Protein AF-A0A2G9P6N8-F1 (afdb_monomer)

Sequence (183 aa):
MEHILDKLVFKANELHETITSNEWKSYTRKSFVHALNNTITRLEDLLEIIEELNKRIEREPSVDSPDLSPLITSYNKTLIALRRNIVLEEAKKEMPFDLKEKTEVPELYAFMGQKIMSLLLKTRFAVERVHLHSIKERITPEQEKATAKNIFSLLQAKEKELEELREKYEKLRQKNLSANLGE

Radius of gyration: 20.84 Å; Cα contacts (8 Å, |Δi|>4): 88; chains: 1; bounding box: 58×29×58 Å

pLDDT: mean 82.1, std 13.56, range [40.91, 96.69]

Mean predicted aligned error: 12.08 Å

Secondary structure (DSSP, 8-state):
-HHHHHHHHHHHHHHHHHHHHS-GGG--HHHHHHHHHHHHHHHHHHHHHHHHHHHHHHHS--TTPPP-HHHHHHHHHHHHHHHHHHHHHHHS----HHHHTTT--HHHHHHHHHHHHHHHHHHHHHHHHHHHHHHHHH--GGG--HHHHHHHHHHHHHHHHHHHHHHHHHHHHHHHHHHTT--

Structure (mmCIF, N/CA/C/O backbone):
data_AF-A0A2G9P6N8-F1
#
_entry.id   AF-A0A2G9P6N8-F1
#
loop_
_atom_site.group_PDB
_atom_site.id
_atom_site.type_symbol
_atom_site.label_atom_id
_atom_site.label_alt_id
_atom_site.label_comp_id
_atom_site.label_asym_id
_atom_site.label_entity_id
_atom_site.label_seq_id
_atom_site.pdbx_PDB_ins_code
_atom_site.Cartn_x
_atom_site.Cartn_y
_atom_site.Cartn_z
_atom_site.occupancy
_atom_site.B_iso_or_equiv
_atom_site.auth_seq_id
_atom_site.auth_comp_id
_atom_site.auth_asym_id
_atom_site.auth_atom_id
_atom_site.pdbx_PDB_model_num
ATOM 1 N N . MET A 1 1 ? -16.104 10.115 9.880 1.00 78.06 1 MET A N 1
ATOM 2 C CA . MET A 1 1 ? -14.976 9.160 9.916 1.00 78.06 1 MET A CA 1
ATOM 3 C C . MET A 1 1 ? -15.252 7.980 8.987 1.00 78.06 1 MET A C 1
ATOM 5 O O . MET A 1 1 ? -14.468 7.755 8.082 1.00 78.06 1 MET A O 1
ATOM 9 N N . GLU A 1 2 ? -16.414 7.339 9.121 1.00 81.00 2 GLU A N 1
ATOM 10 C CA . GLU A 1 2 ? -16.897 6.206 8.301 1.00 81.00 2 GLU A CA 1
ATOM 11 C C . GLU A 1 2 ? -16.738 6.403 6.779 1.00 81.00 2 GLU A C 1
ATOM 13 O O . GLU A 1 2 ? -15.991 5.668 6.151 1.00 81.00 2 GLU A O 1
ATOM 18 N N . HIS A 1 3 ? -17.253 7.503 6.214 1.00 85.19 3 HIS A N 1
ATOM 19 C CA . HIS A 1 3 ? -17.092 7.819 4.782 1.00 85.19 3 HIS A CA 1
ATOM 20 C C . HIS A 1 3 ? -15.623 7.883 4.295 1.00 85.19 3 HIS A C 1
ATOM 22 O O . HIS A 1 3 ? -15.335 7.604 3.133 1.00 85.19 3 HIS A O 1
ATOM 28 N N . ILE A 1 4 ? -14.671 8.276 5.152 1.00 88.50 4 ILE A N 1
ATOM 29 C CA . ILE A 1 4 ? -13.241 8.301 4.784 1.00 88.50 4 ILE A CA 1
ATOM 30 C C . ILE A 1 4 ? -12.666 6.893 4.770 1.00 88.50 4 ILE A C 1
ATOM 32 O O . ILE A 1 4 ? -11.900 6.570 3.866 1.00 88.50 4 ILE A O 1
ATOM 36 N N . LEU A 1 5 ? -13.046 6.068 5.747 1.00 88.25 5 LEU A N 1
ATOM 37 C CA . LEU A 1 5 ? -12.635 4.669 5.809 1.00 88.25 5 LEU A CA 1
ATOM 38 C C . LEU A 1 5 ? -13.149 3.918 4.580 1.00 88.25 5 LEU A C 1
ATOM 40 O O . LEU A 1 5 ? -12.354 3.276 3.903 1.00 88.25 5 LEU A O 1
ATOM 44 N N . ASP A 1 6 ? -14.420 4.097 4.219 1.00 89.69 6 ASP A N 1
ATOM 45 C CA . ASP A 1 6 ? -15.013 3.467 3.034 1.00 89.69 6 ASP A CA 1
ATOM 46 C C . ASP A 1 6 ? -14.290 3.884 1.751 1.00 89.69 6 ASP A C 1
ATOM 48 O O . ASP A 1 6 ? -13.910 3.041 0.935 1.00 89.69 6 ASP A O 1
ATOM 52 N N . LYS A 1 7 ? -14.018 5.187 1.594 1.00 92.12 7 LYS A N 1
ATOM 53 C CA . LYS A 1 7 ? -13.254 5.716 0.456 1.00 92.12 7 LYS A CA 1
ATOM 54 C C . LYS A 1 7 ? -11.839 5.132 0.401 1.00 92.12 7 LYS A C 1
ATOM 56 O O . LYS A 1 7 ? -11.353 4.807 -0.684 1.00 92.12 7 LYS A O 1
ATOM 61 N N . LEU A 1 8 ? -11.176 5.011 1.553 1.00 92.25 8 LEU A N 1
ATOM 62 C CA . LEU A 1 8 ? -9.822 4.474 1.663 1.00 92.25 8 LEU A CA 1
ATOM 63 C C . LEU A 1 8 ? -9.785 2.982 1.306 1.00 92.25 8 LEU A C 1
ATOM 65 O O . LEU A 1 8 ? -8.934 2.566 0.523 1.00 92.25 8 LEU A O 1
ATOM 69 N N . VAL A 1 9 ? -10.734 2.194 1.819 1.00 92.12 9 VAL A N 1
ATOM 70 C CA . VAL A 1 9 ? -10.880 0.765 1.500 1.00 92.12 9 VAL A CA 1
ATOM 71 C C . VAL A 1 9 ? -11.176 0.576 0.022 1.00 92.12 9 VAL A C 1
ATOM 73 O O . VAL A 1 9 ? -10.510 -0.229 -0.625 1.00 92.12 9 VAL A O 1
ATOM 76 N N . PHE A 1 10 ? -12.120 1.338 -0.528 1.00 92.88 10 PHE A N 1
ATOM 77 C CA . PHE A 1 10 ? -12.483 1.263 -1.938 1.00 92.88 10 PHE A CA 1
ATOM 78 C C . PHE A 1 10 ? -11.266 1.499 -2.843 1.00 92.88 10 PHE A C 1
ATOM 80 O O . PHE A 1 10 ? -10.898 0.616 -3.617 1.00 92.88 10 PHE A O 1
ATOM 87 N N . LYS A 1 11 ? -10.560 2.627 -2.673 1.00 93.25 11 LYS A N 1
ATOM 88 C CA . LYS A 1 11 ? -9.363 2.940 -3.474 1.00 93.25 11 LYS A CA 1
ATOM 89 C C . LYS A 1 11 ? -8.229 1.931 -3.263 1.00 93.25 11 LYS A C 1
ATOM 91 O O . LYS A 1 11 ? -7.518 1.596 -4.212 1.00 93.25 11 LYS A O 1
ATOM 96 N N . ALA A 1 12 ? -8.041 1.434 -2.038 1.00 92.44 12 ALA A N 1
ATOM 97 C CA . ALA A 1 12 ? -7.026 0.420 -1.757 1.00 92.44 12 ALA A CA 1
ATOM 98 C C . ALA A 1 12 ? -7.349 -0.909 -2.459 1.00 92.44 12 ALA A C 1
ATOM 100 O O . ALA A 1 12 ? -6.437 -1.575 -2.950 1.00 92.44 12 ALA A O 1
ATOM 101 N N . ASN A 1 13 ? -8.631 -1.275 -2.546 1.00 92.38 13 ASN A N 1
ATOM 102 C CA . ASN A 1 13 ? -9.098 -2.475 -3.235 1.00 92.38 13 ASN A CA 1
ATOM 103 C C . ASN A 1 13 ? -8.955 -2.349 -4.752 1.00 92.38 13 ASN A C 1
ATOM 105 O O . ASN A 1 13 ? -8.391 -3.248 -5.368 1.00 92.38 13 ASN A O 1
ATOM 109 N N . GLU A 1 14 ? -9.354 -1.218 -5.338 1.00 94.06 14 GLU A N 1
ATOM 110 C CA . GLU A 1 14 ? -9.159 -0.957 -6.771 1.00 94.06 14 GLU A CA 1
ATOM 111 C C . GLU A 1 14 ? -7.681 -1.049 -7.166 1.00 94.06 14 GLU A C 1
ATOM 113 O O . GLU A 1 14 ? -7.320 -1.639 -8.192 1.00 94.06 14 GLU A O 1
ATOM 118 N N . LEU A 1 15 ? -6.795 -0.471 -6.346 1.00 93.25 15 LEU A N 1
ATOM 119 C CA . LEU A 1 15 ? -5.365 -0.571 -6.589 1.00 93.25 15 LEU A CA 1
ATOM 120 C C . LEU A 1 15 ? -4.884 -2.016 -6.422 1.00 93.25 15 LEU A C 1
ATOM 122 O O . LEU A 1 15 ? -4.183 -2.508 -7.296 1.00 93.25 15 LEU A O 1
ATOM 126 N N . HIS A 1 16 ? -5.294 -2.724 -5.370 1.00 92.38 16 HIS A N 1
ATOM 127 C CA . HIS A 1 16 ? -4.942 -4.131 -5.164 1.00 92.38 16 HIS A CA 1
ATOM 128 C C . HIS A 1 16 ? -5.343 -5.014 -6.357 1.00 92.38 16 HIS A C 1
ATOM 130 O O . HIS A 1 16 ? -4.530 -5.800 -6.845 1.00 92.38 16 HIS A O 1
ATOM 136 N N . GLU A 1 17 ? -6.567 -4.878 -6.866 1.00 90.75 17 GLU A N 1
ATOM 137 C CA . GLU A 1 17 ? -7.045 -5.595 -8.057 1.00 90.75 17 GLU A CA 1
ATOM 138 C C . GLU A 1 17 ? -6.209 -5.254 -9.292 1.00 90.75 17 GLU A C 1
ATOM 140 O O . GLU A 1 17 ? -5.800 -6.138 -10.043 1.00 90.75 17 GLU A O 1
ATOM 145 N N . THR A 1 18 ? -5.857 -3.979 -9.463 1.00 90.19 18 THR A N 1
ATOM 146 C CA . THR A 1 18 ? -4.985 -3.541 -10.560 1.00 90.19 18 THR A CA 1
ATOM 147 C C . THR A 1 18 ? -3.584 -4.151 -10.441 1.00 90.19 18 THR A C 1
ATOM 149 O O . THR A 1 18 ? -3.005 -4.568 -11.436 1.00 90.19 18 THR A O 1
ATOM 152 N N . ILE A 1 19 ? -3.004 -4.233 -9.242 1.00 88.62 19 ILE A N 1
ATOM 153 C CA . ILE A 1 19 ? -1.667 -4.816 -9.065 1.00 88.62 19 ILE A CA 1
ATOM 154 C C . ILE A 1 19 ? -1.690 -6.330 -9.287 1.00 88.62 19 ILE A C 1
ATOM 156 O O . ILE A 1 19 ? -0.785 -6.852 -9.929 1.00 88.62 19 ILE A O 1
ATOM 160 N N . THR A 1 20 ? -2.715 -7.019 -8.782 1.00 87.50 20 THR A N 1
ATOM 161 C CA . THR A 1 20 ? -2.835 -8.487 -8.847 1.00 87.50 20 THR A CA 1
ATOM 162 C C . THR A 1 20 ? -3.219 -9.016 -10.223 1.00 87.50 20 THR A C 1
ATOM 164 O O . THR A 1 20 ? -2.752 -10.084 -10.602 1.00 87.50 20 THR A O 1
ATOM 167 N N . SER A 1 21 ? -4.035 -8.278 -10.978 1.00 85.50 21 SER A N 1
ATOM 168 C CA . SER A 1 21 ? -4.401 -8.635 -12.358 1.00 85.50 21 SER A CA 1
ATOM 169 C C . SER A 1 21 ? -3.239 -8.504 -13.343 1.00 85.50 21 SER A C 1
ATOM 171 O O . SER A 1 21 ? -3.269 -9.098 -14.418 1.00 85.50 21 SER A O 1
ATOM 173 N N . ASN A 1 22 ? -2.206 -7.749 -12.977 1.00 83.44 22 ASN A N 1
ATOM 174 C CA . ASN A 1 22 ? -1.053 -7.511 -13.822 1.00 83.44 22 ASN A CA 1
ATOM 175 C C . ASN A 1 22 ? 0.093 -8.474 -13.494 1.00 83.44 22 ASN A C 1
ATOM 177 O O . ASN A 1 22 ? 0.540 -8.578 -12.353 1.00 83.44 22 ASN A O 1
ATOM 181 N N . GLU A 1 23 ? 0.657 -9.122 -14.512 1.00 83.69 23 GLU A N 1
ATOM 182 C CA . GLU A 1 23 ? 1.910 -9.861 -14.361 1.00 83.69 23 GLU A CA 1
ATOM 183 C C . GLU A 1 23 ? 3.108 -8.917 -14.499 1.00 83.69 23 GLU A C 1
ATOM 185 O O . GLU A 1 23 ? 3.688 -8.762 -15.570 1.00 83.69 23 GLU A O 1
ATOM 190 N N . TRP A 1 24 ? 3.513 -8.296 -13.391 1.00 84.94 24 TRP A N 1
ATOM 191 C CA . TRP A 1 24 ? 4.602 -7.307 -13.367 1.00 84.94 24 TRP A CA 1
ATOM 192 C C . TRP A 1 24 ? 5.931 -7.823 -13.938 1.00 84.94 24 TRP A C 1
ATOM 194 O O . TRP A 1 24 ? 6.686 -7.061 -14.536 1.00 84.94 24 TRP A O 1
ATOM 204 N N . LYS A 1 25 ? 6.199 -9.125 -13.785 1.00 83.75 25 LYS A N 1
ATOM 205 C CA . LYS A 1 25 ? 7.372 -9.814 -14.350 1.00 83.75 25 LYS A CA 1
ATOM 206 C C . LYS A 1 25 ? 7.406 -9.789 -15.886 1.00 83.75 25 LYS A C 1
ATOM 208 O O . LYS A 1 25 ? 8.477 -9.890 -16.465 1.00 83.75 25 LYS A O 1
ATOM 213 N N . SER A 1 26 ? 6.241 -9.676 -16.520 1.00 84.88 26 SER A N 1
ATOM 214 C CA . SER A 1 26 ? 6.047 -9.780 -17.970 1.00 84.88 26 SER A CA 1
ATOM 215 C C . SER A 1 26 ? 6.049 -8.400 -18.640 1.00 84.88 26 SER A C 1
ATOM 217 O O . SER A 1 26 ? 5.790 -8.279 -19.836 1.00 84.88 26 SER A O 1
ATOM 219 N N . TYR A 1 27 ? 6.300 -7.335 -17.874 1.00 84.94 27 TYR A N 1
ATOM 220 C CA . TYR A 1 27 ? 6.349 -5.987 -18.407 1.00 84.94 27 TYR A CA 1
ATOM 221 C C . TYR A 1 27 ? 7.651 -5.702 -19.141 1.00 84.94 27 TYR A C 1
ATOM 223 O O . TYR A 1 27 ? 8.741 -5.827 -18.590 1.00 84.94 27 TYR A O 1
ATOM 231 N N . THR A 1 28 ? 7.503 -5.132 -20.335 1.00 84.81 28 THR A N 1
ATOM 232 C CA . THR A 1 28 ? 8.574 -4.352 -20.952 1.00 84.81 28 THR A CA 1
ATOM 233 C C . THR A 1 28 ? 8.919 -3.155 -20.068 1.00 84.81 28 THR A C 1
ATOM 235 O O . THR A 1 28 ? 8.069 -2.625 -19.345 1.00 84.81 28 THR A O 1
ATOM 238 N N . ARG A 1 29 ? 10.135 -2.629 -20.196 1.00 83.31 29 ARG A N 1
ATOM 239 C CA . ARG A 1 29 ? 10.554 -1.414 -19.477 1.00 83.31 29 ARG A CA 1
ATOM 240 C C . ARG A 1 29 ? 9.568 -0.242 -19.623 1.00 83.31 29 ARG A C 1
ATOM 242 O O . ARG A 1 29 ? 9.245 0.414 -18.636 1.00 83.31 29 ARG A O 1
ATOM 249 N N . LYS A 1 30 ? 9.070 0.029 -20.837 1.00 85.38 30 LYS A N 1
ATOM 250 C CA . LYS A 1 30 ? 8.136 1.147 -21.090 1.00 85.38 30 LYS A CA 1
ATOM 251 C C . LYS A 1 30 ? 6.791 0.923 -20.396 1.00 85.38 30 LYS A C 1
ATOM 253 O O . LYS A 1 30 ? 6.287 1.835 -19.743 1.00 85.38 30 LYS A O 1
ATOM 258 N N . SER A 1 31 ? 6.239 -0.289 -20.489 1.00 87.12 31 SER A N 1
ATOM 259 C CA . SER A 1 31 ? 4.992 -0.635 -19.793 1.00 87.12 31 SER A CA 1
ATOM 260 C C . SER A 1 31 ? 5.163 -0.622 -18.277 1.00 87.12 31 SER A C 1
ATOM 262 O O . SER A 1 31 ? 4.275 -0.144 -17.578 1.00 87.12 31 SER A O 1
ATOM 264 N N . PHE A 1 32 ? 6.317 -1.064 -17.771 1.00 88.69 32 PHE A N 1
ATOM 265 C CA . PHE A 1 32 ? 6.637 -1.022 -16.350 1.00 88.69 32 PHE A CA 1
ATOM 266 C C . PHE A 1 32 ? 6.686 0.416 -15.824 1.00 88.69 32 PHE A C 1
ATOM 268 O O . PHE A 1 32 ? 6.011 0.724 -14.848 1.00 88.69 32 PHE A O 1
ATOM 275 N N . VAL A 1 33 ? 7.420 1.316 -16.489 1.00 89.69 33 VAL A N 1
ATOM 276 C CA . VAL A 1 33 ? 7.501 2.733 -16.091 1.00 89.69 33 VAL A CA 1
ATOM 277 C C . VAL A 1 33 ? 6.121 3.393 -16.115 1.00 89.69 33 VAL A C 1
ATOM 279 O O . VAL A 1 33 ? 5.765 4.110 -15.180 1.00 89.69 33 VAL A O 1
ATOM 282 N N . HIS A 1 34 ? 5.311 3.126 -17.142 1.00 91.44 34 HIS A N 1
ATOM 283 C CA . HIS A 1 34 ? 3.949 3.653 -17.218 1.00 91.44 34 HIS A CA 1
ATOM 284 C C . HIS A 1 34 ? 3.057 3.122 -16.081 1.00 91.44 34 HIS A C 1
ATOM 286 O O . HIS A 1 34 ? 2.423 3.905 -15.372 1.00 91.44 34 HIS A O 1
ATOM 292 N N . ALA A 1 35 ? 3.052 1.805 -15.856 1.00 91.12 35 ALA A N 1
ATOM 293 C CA . ALA A 1 35 ? 2.287 1.177 -14.780 1.00 91.12 35 ALA A CA 1
ATOM 294 C C . ALA A 1 35 ? 2.732 1.669 -13.394 1.00 91.12 35 ALA A C 1
ATOM 296 O O . ALA A 1 35 ? 1.895 1.918 -12.521 1.00 91.12 35 ALA A O 1
ATOM 297 N N . LEU A 1 36 ? 4.040 1.852 -13.193 1.00 92.38 36 LEU A N 1
ATOM 298 C CA . LEU A 1 36 ? 4.605 2.322 -11.936 1.00 92.38 36 LEU A CA 1
ATOM 299 C C . LEU A 1 36 ? 4.258 3.792 -11.672 1.00 92.38 36 LEU A C 1
ATOM 301 O O . LEU A 1 36 ? 3.886 4.112 -10.547 1.00 92.38 36 LEU A O 1
ATOM 305 N N . ASN A 1 37 ? 4.287 4.660 -12.689 1.00 93.50 37 ASN A N 1
ATOM 306 C CA . ASN A 1 37 ? 3.819 6.047 -12.573 1.00 93.50 37 ASN A CA 1
ATOM 307 C C . ASN A 1 37 ? 2.343 6.114 -12.157 1.00 93.50 37 ASN A C 1
ATOM 309 O O . ASN A 1 37 ? 2.015 6.762 -11.165 1.00 93.50 37 ASN A O 1
ATOM 313 N N . ASN A 1 38 ? 1.466 5.373 -12.842 1.00 94.12 38 ASN A N 1
ATOM 314 C CA . ASN A 1 38 ? 0.039 5.321 -12.497 1.00 94.12 38 ASN A CA 1
ATOM 315 C C . ASN A 1 38 ? -0.182 4.798 -11.067 1.00 94.12 38 ASN A C 1
ATOM 317 O O . ASN A 1 38 ? -1.045 5.281 -10.333 1.00 94.12 38 ASN A O 1
ATOM 321 N N . THR A 1 39 ? 0.617 3.810 -10.658 1.00 94.38 39 THR A N 1
ATOM 322 C CA . THR A 1 39 ? 0.570 3.249 -9.304 1.00 94.38 39 THR A CA 1
ATOM 323 C C . THR A 1 39 ? 1.021 4.259 -8.253 1.00 94.38 39 THR A C 1
ATOM 325 O O . THR A 1 39 ? 0.387 4.357 -7.207 1.00 94.38 39 THR A O 1
ATOM 328 N N . ILE A 1 40 ? 2.082 5.027 -8.519 1.00 95.44 40 ILE A N 1
ATOM 329 C CA . ILE A 1 40 ? 2.570 6.083 -7.621 1.00 95.44 40 ILE A CA 1
ATOM 330 C C . ILE A 1 40 ? 1.477 7.119 -7.378 1.00 95.44 40 ILE A C 1
ATOM 332 O O . ILE A 1 40 ? 1.174 7.382 -6.221 1.00 95.44 40 ILE A O 1
ATOM 336 N N . THR A 1 41 ? 0.827 7.625 -8.430 1.00 95.88 41 THR A N 1
ATOM 337 C CA . THR A 1 41 ? -0.270 8.596 -8.283 1.00 95.88 41 THR A CA 1
ATOM 338 C C . THR A 1 41 ? -1.393 8.044 -7.404 1.00 95.88 41 THR A C 1
ATOM 340 O O . THR A 1 41 ? -1.851 8.707 -6.481 1.00 95.88 41 THR A O 1
ATOM 343 N N . ARG A 1 42 ? -1.793 6.783 -7.609 1.00 96.06 42 ARG A N 1
ATOM 344 C CA . ARG A 1 42 ? -2.818 6.140 -6.769 1.00 96.06 42 ARG A CA 1
ATOM 345 C C . ARG A 1 42 ? -2.372 5.925 -5.319 1.00 96.06 42 ARG A C 1
ATOM 347 O O . ARG A 1 42 ? -3.200 5.957 -4.414 1.00 96.06 42 ARG A O 1
ATOM 354 N N . LEU A 1 43 ? -1.087 5.667 -5.081 1.00 96.50 43 LEU A N 1
ATOM 355 C CA . LEU A 1 43 ? -0.538 5.565 -3.728 1.00 96.50 43 LEU A CA 1
ATOM 356 C C . LEU A 1 43 ? -0.469 6.930 -3.032 1.00 96.50 43 LEU A C 1
ATOM 358 O O . LEU A 1 43 ? -0.634 6.978 -1.817 1.00 96.50 43 LEU A O 1
ATOM 362 N N . GLU A 1 44 ? -0.254 8.011 -3.779 1.00 96.69 44 GLU A N 1
ATOM 363 C CA . GLU A 1 44 ? -0.292 9.388 -3.273 1.00 96.69 44 GLU A CA 1
ATOM 364 C C . GLU A 1 44 ? -1.712 9.794 -2.882 1.00 96.69 44 GLU A C 1
ATOM 366 O O . GLU A 1 44 ? -1.913 10.221 -1.750 1.00 96.69 44 GLU A O 1
ATOM 371 N N . ASP A 1 45 ? -2.709 9.501 -3.724 1.00 95.69 45 ASP A N 1
ATOM 372 C CA . ASP A 1 45 ? -4.128 9.647 -3.368 1.00 95.69 45 ASP A CA 1
ATOM 373 C C . ASP A 1 45 ? -4.467 8.930 -2.048 1.00 95.69 45 ASP A C 1
ATOM 375 O O . ASP A 1 45 ? -5.190 9.450 -1.199 1.00 95.69 45 ASP A O 1
ATOM 379 N N . LEU A 1 46 ? -3.983 7.692 -1.880 1.00 95.88 46 LEU A N 1
ATOM 380 C CA . LEU A 1 46 ? -4.206 6.920 -0.656 1.00 95.88 46 LEU A CA 1
ATOM 381 C C . LEU A 1 46 ? -3.507 7.561 0.545 1.00 95.88 46 LEU A C 1
ATOM 383 O O . LEU A 1 46 ? -4.092 7.605 1.624 1.00 95.88 46 LEU A O 1
ATOM 387 N N . LEU A 1 47 ? -2.280 8.053 0.364 1.00 96.38 47 LEU A N 1
ATOM 388 C CA . LEU A 1 47 ? -1.527 8.731 1.413 1.00 96.38 47 LEU A CA 1
ATOM 389 C C . LEU A 1 47 ? -2.249 9.993 1.888 1.00 96.38 47 LEU A C 1
ATOM 391 O O . LEU A 1 47 ? -2.409 10.162 3.092 1.00 96.38 47 LEU A O 1
ATOM 395 N N . GLU A 1 48 ? -2.754 10.820 0.975 1.00 96.19 48 GLU A N 1
ATOM 396 C CA . GLU A 1 48 ? -3.525 12.020 1.322 1.00 96.19 48 GLU A CA 1
ATOM 397 C C . GLU A 1 48 ? -4.756 11.680 2.171 1.00 96.19 48 GLU A C 1
ATOM 399 O O . GLU A 1 48 ? -5.036 12.341 3.173 1.00 96.19 48 GLU A O 1
ATOM 404 N N . ILE A 1 49 ? -5.469 10.604 1.821 1.00 95.19 49 ILE A N 1
ATOM 405 C CA . ILE A 1 49 ?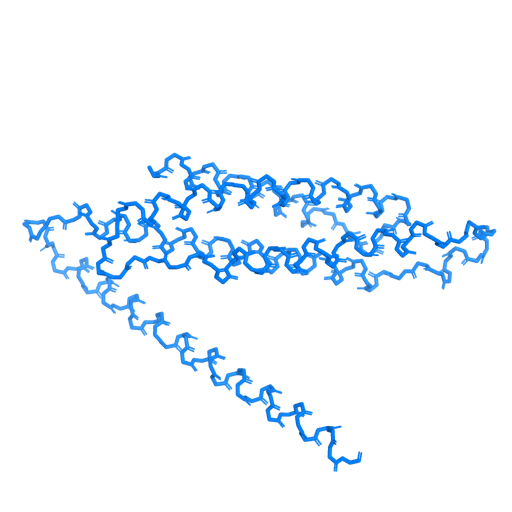 -6.633 10.134 2.584 1.00 95.19 49 ILE A CA 1
ATOM 406 C C . ILE A 1 49 ? -6.212 9.620 3.970 1.00 95.19 49 ILE A C 1
ATOM 408 O O . ILE A 1 49 ? -6.901 9.884 4.956 1.00 95.19 49 ILE A O 1
ATOM 412 N N . ILE A 1 50 ? -5.088 8.903 4.068 1.00 95.06 50 ILE A N 1
ATOM 413 C CA . ILE A 1 50 ? -4.538 8.424 5.347 1.00 95.06 50 ILE A CA 1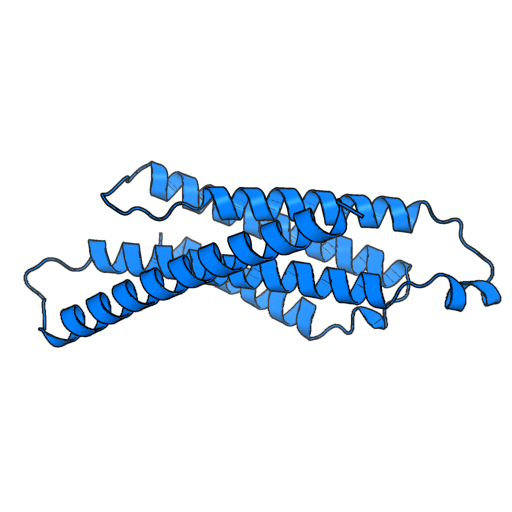
ATOM 414 C C . ILE A 1 50 ? -4.119 9.606 6.229 1.00 95.06 50 ILE A C 1
ATOM 416 O O . ILE A 1 50 ? -4.388 9.595 7.427 1.00 95.06 50 ILE A O 1
ATOM 420 N N . GLU A 1 51 ? -3.495 10.635 5.661 1.00 95.00 51 GLU A N 1
ATOM 421 C CA . GLU A 1 51 ? -3.117 11.847 6.388 1.00 95.00 51 GLU A CA 1
ATOM 422 C C . GLU A 1 51 ? -4.343 12.646 6.845 1.00 95.00 51 GLU A C 1
ATOM 424 O O . GLU A 1 51 ? -4.362 13.152 7.969 1.00 95.00 51 GLU A O 1
ATOM 429 N N . GLU A 1 52 ? -5.389 12.738 6.017 1.00 93.56 52 GLU A N 1
ATOM 430 C CA . GLU A 1 52 ? -6.669 13.323 6.427 1.00 93.56 52 GLU A CA 1
ATOM 431 C C . GLU A 1 52 ? -7.282 12.537 7.593 1.00 93.56 52 GLU A C 1
ATOM 433 O O . GLU A 1 52 ? -7.746 13.133 8.568 1.00 93.56 52 GLU A O 1
ATOM 438 N N . LEU A 1 53 ? -7.258 11.204 7.519 1.00 91.69 53 LEU A N 1
ATOM 439 C CA . LEU A 1 53 ? -7.755 10.335 8.580 1.00 91.69 53 LEU A CA 1
ATOM 440 C C . LEU A 1 53 ? -6.958 10.521 9.876 1.00 91.69 53 LEU A C 1
ATOM 442 O O . LEU A 1 53 ? -7.563 10.697 10.932 1.00 91.69 53 LEU A O 1
ATOM 446 N N . ASN A 1 54 ? -5.627 10.557 9.792 1.00 92.19 54 ASN A N 1
ATOM 447 C CA . ASN A 1 54 ? -4.750 10.765 10.942 1.00 92.19 54 ASN A CA 1
ATOM 448 C C . ASN A 1 54 ? -5.030 12.112 11.622 1.00 92.19 54 ASN A C 1
ATOM 450 O O . ASN A 1 54 ? -5.239 12.159 12.828 1.00 92.19 54 ASN A O 1
ATOM 454 N N . LYS A 1 55 ? -5.170 13.195 10.843 1.00 91.12 55 LYS A N 1
ATOM 455 C CA . LYS A 1 55 ? -5.537 14.521 11.372 1.00 91.12 55 LYS A CA 1
ATOM 456 C C . LYS A 1 55 ? -6.891 14.530 12.078 1.00 91.12 55 LYS A C 1
ATOM 458 O O . LYS A 1 55 ? -7.102 15.341 12.974 1.00 91.12 55 LYS A O 1
ATOM 463 N N . ARG A 1 56 ? -7.845 13.695 11.652 1.00 87.88 56 ARG A N 1
ATOM 464 C CA . ARG A 1 56 ? -9.145 13.579 12.332 1.00 87.88 56 ARG A CA 1
ATOM 465 C C . ARG A 1 56 ? -9.021 12.830 13.652 1.00 87.88 56 ARG A C 1
ATOM 467 O O . ARG A 1 56 ? -9.597 13.291 14.627 1.00 87.88 56 ARG A O 1
ATOM 474 N N . ILE A 1 57 ? -8.244 11.750 13.686 1.00 87.81 57 ILE A N 1
ATOM 475 C CA . ILE A 1 57 ? -7.953 11.003 14.919 1.00 87.81 57 ILE A CA 1
ATOM 476 C C . ILE A 1 57 ? -7.229 11.908 15.930 1.00 87.81 57 ILE A C 1
ATOM 478 O O . ILE A 1 57 ? -7.615 11.969 17.088 1.00 87.81 57 ILE A O 1
ATOM 482 N N . GLU A 1 58 ? -6.246 12.695 15.487 1.00 87.81 58 GLU A N 1
ATOM 483 C CA . GLU A 1 58 ? -5.507 13.635 16.347 1.00 87.81 58 GLU A CA 1
ATOM 484 C C . GLU A 1 58 ? -6.375 14.761 16.937 1.00 87.81 58 GLU A C 1
ATOM 486 O O . GLU A 1 58 ? -6.033 15.317 17.980 1.00 87.81 58 GLU A O 1
ATOM 491 N N . ARG A 1 59 ? -7.484 15.128 16.280 1.00 85.44 59 ARG A N 1
ATOM 492 C CA . ARG A 1 59 ? -8.417 16.164 16.765 1.00 85.44 59 ARG A CA 1
ATOM 493 C C . ARG A 1 59 ? -9.374 15.659 17.836 1.00 85.44 59 ARG A C 1
ATOM 495 O O . ARG A 1 59 ? -9.858 16.465 18.627 1.00 85.44 59 ARG A O 1
ATOM 502 N N . GLU A 1 60 ? -9.639 14.361 17.853 1.00 78.75 60 GLU A N 1
ATOM 503 C CA . GLU A 1 60 ? -10.512 13.693 18.818 1.00 78.75 60 GLU A CA 1
ATOM 504 C C . GLU A 1 60 ? -9.702 12.612 19.553 1.00 78.75 60 GLU A C 1
ATOM 506 O O . GLU A 1 60 ? -9.980 11.424 19.404 1.00 78.75 60 GLU A O 1
ATOM 511 N N . PRO A 1 61 ? -8.650 12.993 20.308 1.00 73.06 61 PRO A N 1
ATOM 512 C CA . PRO A 1 61 ? -7.791 12.017 20.954 1.00 73.06 61 PRO A CA 1
ATOM 513 C C . PRO A 1 61 ? -8.538 11.333 22.101 1.00 73.06 61 PRO A C 1
ATOM 515 O O . PRO A 1 61 ? -9.064 11.984 23.007 1.00 73.06 61 PRO A O 1
ATOM 518 N N . SER A 1 62 ? -8.519 10.008 22.093 1.00 76.75 62 SER A N 1
ATOM 519 C CA . SER A 1 62 ? -9.053 9.149 23.142 1.00 76.75 62 SER A CA 1
ATOM 520 C C . SER A 1 62 ? -7.986 8.170 23.640 1.00 76.75 62 SER A C 1
ATOM 522 O O . SER A 1 62 ? -6.922 7.978 23.041 1.00 76.75 62 SER A O 1
ATOM 524 N N . VAL A 1 63 ? -8.231 7.585 24.813 1.00 66.44 63 VAL A N 1
ATOM 525 C CA . VAL A 1 63 ? -7.344 6.576 25.402 1.00 66.44 63 VAL A CA 1
ATOM 526 C C . VAL A 1 63 ? -7.413 5.341 24.491 1.00 66.44 63 VAL A C 1
ATOM 528 O O . VAL A 1 63 ? -8.469 4.729 24.402 1.00 66.44 63 VAL A O 1
ATOM 531 N N . ASP A 1 64 ? -6.321 5.014 23.794 1.00 73.69 64 ASP A N 1
ATOM 532 C CA . ASP A 1 64 ? -6.202 4.003 22.715 1.00 73.69 64 ASP A CA 1
ATOM 533 C C . ASP A 1 64 ? -6.575 4.444 21.283 1.00 73.69 64 ASP A C 1
ATOM 535 O O . ASP A 1 64 ? -6.901 3.598 20.439 1.00 73.69 64 ASP A O 1
ATOM 539 N N . SER A 1 65 ? -6.475 5.735 20.946 1.00 82.38 65 SER A N 1
ATOM 540 C CA . SER A 1 65 ? -6.548 6.147 19.538 1.00 82.38 65 SER A CA 1
ATOM 541 C C . SER A 1 65 ? -5.460 5.459 18.685 1.00 82.38 65 SER A C 1
ATOM 543 O O . SER A 1 65 ? -4.286 5.432 19.068 1.00 82.38 65 SER A O 1
ATOM 545 N N . PRO A 1 66 ? -5.813 4.887 17.521 1.00 86.75 66 PRO A N 1
ATOM 546 C CA . PRO A 1 66 ? -4.855 4.224 16.642 1.00 86.75 66 PRO A CA 1
ATOM 547 C C . PRO A 1 66 ? -3.879 5.221 16.002 1.00 86.75 66 PRO A C 1
ATOM 549 O O . PRO A 1 66 ? -4.293 6.199 15.387 1.00 86.75 66 PRO A O 1
ATOM 552 N N . ASP A 1 67 ? -2.579 4.924 16.085 1.00 87.88 67 ASP A N 1
ATOM 553 C CA . ASP A 1 67 ? -1.513 5.718 15.462 1.00 87.88 67 ASP A CA 1
ATOM 554 C C . ASP A 1 67 ? -1.265 5.289 14.004 1.00 87.88 67 ASP A C 1
ATOM 556 O O . ASP A 1 67 ? -0.890 4.142 13.727 1.00 87.88 67 ASP A O 1
ATOM 560 N N . LEU A 1 68 ? -1.456 6.221 13.062 1.00 92.38 68 LEU A N 1
ATOM 561 C CA . LEU A 1 68 ? -1.210 6.008 11.631 1.00 92.38 68 LEU A CA 1
ATOM 562 C C . LEU A 1 68 ? 0.167 6.516 11.171 1.00 92.38 68 LEU A C 1
ATOM 564 O O . LEU A 1 68 ? 0.561 6.254 10.030 1.00 92.38 68 LEU A O 1
ATOM 568 N N . SER A 1 69 ? 0.948 7.167 12.038 1.00 91.94 69 SER A N 1
ATOM 569 C CA . SER A 1 69 ? 2.289 7.689 11.724 1.00 91.94 69 SER A CA 1
ATOM 570 C C . SER A 1 69 ? 3.250 6.628 11.158 1.00 91.94 69 SER A C 1
ATOM 572 O O . SER A 1 69 ? 3.968 6.917 10.185 1.00 91.94 69 SER A O 1
ATOM 574 N N . PRO A 1 70 ? 3.264 5.371 11.660 1.00 93.38 70 PRO A N 1
ATOM 575 C CA . PRO A 1 70 ? 4.089 4.310 11.086 1.00 93.38 70 PRO A CA 1
ATOM 576 C C . PRO A 1 70 ? 3.678 3.956 9.652 1.00 93.38 70 PRO A C 1
ATOM 578 O O . PRO A 1 70 ? 4.537 3.679 8.806 1.00 93.38 70 PRO A O 1
ATOM 581 N N . LEU A 1 71 ? 2.374 3.990 9.355 1.00 94.19 71 LEU A N 1
ATOM 582 C CA . LEU A 1 71 ? 1.850 3.724 8.018 1.00 94.19 71 LEU A CA 1
ATOM 583 C C . LEU A 1 71 ? 2.231 4.850 7.053 1.00 94.19 71 LEU A C 1
ATOM 585 O O . LEU A 1 71 ? 2.794 4.561 5.998 1.00 94.19 71 LEU A O 1
ATOM 589 N N . ILE A 1 72 ? 2.022 6.111 7.444 1.00 95.44 72 ILE A N 1
ATOM 590 C CA . ILE A 1 72 ? 2.419 7.306 6.674 1.00 95.44 72 ILE A CA 1
ATOM 591 C C . ILE A 1 72 ? 3.918 7.251 6.347 1.00 95.44 72 ILE A C 1
ATOM 593 O O . ILE A 1 72 ? 4.336 7.404 5.196 1.00 95.44 72 ILE A O 1
ATOM 597 N N . THR A 1 73 ? 4.750 6.916 7.336 1.00 95.56 73 THR A N 1
ATOM 598 C CA . THR A 1 73 ? 6.197 6.737 7.138 1.00 95.56 73 THR A CA 1
ATOM 599 C C . THR A 1 73 ? 6.508 5.619 6.136 1.00 95.56 73 THR A C 1
ATOM 601 O O . THR A 1 73 ? 7.400 5.759 5.294 1.00 95.56 73 THR A O 1
ATOM 604 N N . SER A 1 74 ? 5.784 4.496 6.201 1.00 93.81 74 SER A N 1
ATOM 605 C CA . SER A 1 74 ? 5.938 3.378 5.262 1.00 93.81 74 SER A CA 1
ATOM 606 C C . SER A 1 74 ? 5.547 3.766 3.831 1.00 93.81 74 SER A C 1
ATOM 608 O O . SER A 1 74 ? 6.227 3.350 2.887 1.00 93.81 74 SER A O 1
ATOM 610 N N . TYR A 1 75 ? 4.499 4.576 3.660 1.00 96.56 75 TYR A N 1
ATOM 611 C CA . TYR A 1 75 ? 4.089 5.125 2.365 1.00 96.56 75 TYR A CA 1
ATOM 612 C C . TYR A 1 75 ? 5.177 6.018 1.775 1.00 96.56 75 TYR A C 1
ATOM 614 O O . TYR A 1 75 ? 5.667 5.731 0.685 1.00 96.56 75 TYR A O 1
ATOM 622 N N . ASN A 1 76 ? 5.644 7.014 2.530 1.00 95.62 76 ASN A N 1
ATOM 623 C CA . ASN A 1 76 ? 6.691 7.937 2.088 1.00 95.62 76 ASN A CA 1
ATOM 624 C C . ASN A 1 76 ? 7.975 7.206 1.667 1.00 95.62 76 ASN A C 1
ATOM 626 O O . ASN A 1 76 ? 8.506 7.425 0.576 1.00 95.62 76 ASN A O 1
ATOM 630 N N . LYS A 1 77 ? 8.447 6.252 2.483 1.00 95.06 77 LYS A N 1
ATOM 631 C CA . LYS A 1 77 ? 9.616 5.420 2.142 1.00 95.06 77 LYS A CA 1
ATOM 632 C C . LYS A 1 77 ? 9.395 4.598 0.871 1.00 95.06 77 LYS A C 1
ATOM 634 O O . LYS A 1 77 ? 10.329 4.407 0.089 1.00 95.06 77 LYS A O 1
ATOM 639 N N . THR A 1 78 ? 8.184 4.082 0.672 1.00 93.88 78 THR A N 1
ATOM 640 C CA . THR A 1 78 ? 7.854 3.284 -0.511 1.00 93.88 78 THR A CA 1
ATOM 641 C C . THR A 1 78 ? 7.805 4.164 -1.752 1.00 93.88 78 THR A C 1
ATOM 643 O O . THR A 1 78 ? 8.509 3.849 -2.705 1.00 93.88 78 THR A O 1
ATOM 646 N N . LEU A 1 79 ? 7.099 5.296 -1.717 1.00 95.06 79 LEU A N 1
ATOM 647 C CA . LEU A 1 79 ? 7.009 6.257 -2.820 1.00 95.06 79 LEU A CA 1
ATOM 648 C C . LEU A 1 79 ? 8.386 6.747 -3.281 1.00 95.06 79 LEU A C 1
ATOM 650 O O . LEU A 1 79 ? 8.676 6.710 -4.476 1.00 95.06 79 LEU A O 1
ATOM 654 N N . ILE A 1 80 ? 9.278 7.108 -2.351 1.00 94.56 80 ILE A N 1
ATOM 655 C CA . ILE A 1 80 ? 10.663 7.490 -2.679 1.00 94.56 80 ILE A CA 1
ATOM 656 C C . ILE A 1 80 ? 11.381 6.353 -3.415 1.00 94.56 80 ILE A C 1
ATOM 658 O O . ILE A 1 80 ? 12.054 6.586 -4.421 1.00 94.56 8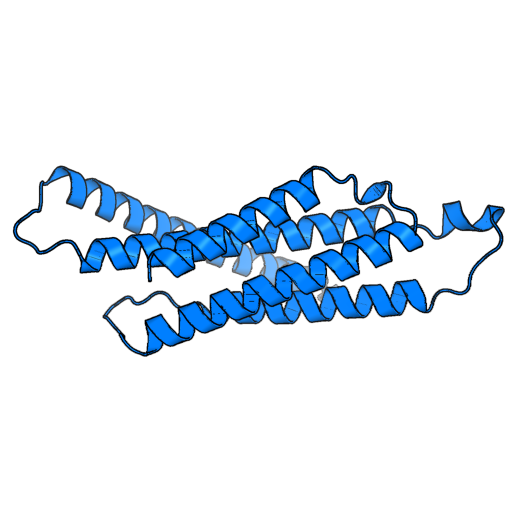0 ILE A O 1
ATOM 662 N N . ALA A 1 81 ? 11.241 5.115 -2.934 1.00 91.56 81 ALA A N 1
ATOM 663 C CA . ALA A 1 81 ? 11.847 3.962 -3.587 1.00 91.56 81 ALA A CA 1
ATOM 664 C C . ALA A 1 81 ? 11.264 3.727 -4.991 1.00 91.56 81 ALA A C 1
ATOM 666 O O . ALA A 1 81 ? 12.036 3.475 -5.913 1.00 91.56 81 ALA A O 1
ATOM 667 N N . LEU A 1 82 ? 9.944 3.841 -5.180 1.00 92.62 82 LEU A N 1
ATOM 668 C CA . LEU A 1 82 ? 9.304 3.680 -6.492 1.00 92.62 82 LEU A CA 1
ATOM 669 C C . LEU A 1 82 ? 9.785 4.751 -7.482 1.00 92.62 82 LEU A C 1
ATOM 671 O O . LEU A 1 82 ? 10.238 4.413 -8.572 1.00 92.62 82 LEU A O 1
ATOM 675 N N . ARG A 1 83 ? 9.801 6.025 -7.069 1.00 93.12 83 ARG A N 1
ATOM 676 C CA . ARG A 1 83 ? 10.284 7.151 -7.888 1.00 93.12 83 ARG A CA 1
ATOM 677 C C . ARG A 1 83 ? 11.748 6.982 -8.297 1.00 93.12 83 ARG A C 1
ATOM 679 O O . ARG A 1 83 ? 12.091 7.194 -9.454 1.00 93.12 83 ARG A O 1
ATOM 686 N N . ARG A 1 84 ? 12.614 6.534 -7.380 1.00 90.38 84 ARG A N 1
ATOM 687 C CA . ARG A 1 84 ? 14.018 6.221 -7.707 1.00 90.38 84 ARG A CA 1
ATOM 688 C C . ARG A 1 84 ? 14.137 5.119 -8.758 1.00 90.38 84 ARG A C 1
ATOM 690 O O . ARG A 1 84 ? 14.988 5.223 -9.631 1.00 90.38 84 ARG A O 1
ATOM 697 N N . ASN A 1 85 ? 13.294 4.088 -8.693 1.00 87.81 85 ASN A N 1
ATOM 698 C CA . ASN A 1 85 ? 13.308 3.017 -9.692 1.00 87.81 85 ASN A CA 1
ATOM 699 C C . ASN A 1 85 ? 12.853 3.511 -11.067 1.00 87.81 85 ASN A C 1
ATOM 701 O O . ASN A 1 85 ? 13.458 3.119 -12.055 1.00 87.81 85 ASN A O 1
ATOM 705 N N . ILE A 1 86 ? 11.878 4.422 -11.137 1.00 88.81 86 ILE A N 1
ATOM 706 C CA . ILE A 1 86 ? 11.514 5.080 -12.402 1.00 88.81 86 ILE A CA 1
ATOM 707 C C . ILE A 1 86 ? 12.714 5.815 -12.992 1.00 88.81 86 ILE A C 1
ATOM 709 O O . ILE A 1 86 ? 13.067 5.552 -14.133 1.00 88.81 86 ILE A O 1
ATOM 713 N N . VAL A 1 87 ? 13.393 6.654 -12.203 1.00 88.44 87 VAL A N 1
ATOM 714 C CA . VAL A 1 87 ? 14.572 7.402 -12.674 1.00 88.44 87 VAL A CA 1
ATOM 715 C C . VAL A 1 87 ? 15.675 6.459 -13.164 1.00 88.44 87 VAL A C 1
ATOM 717 O O . VAL A 1 87 ? 16.278 6.707 -14.205 1.00 88.44 87 VAL A O 1
ATOM 720 N N . LEU A 1 88 ? 15.934 5.364 -12.441 1.00 86.19 88 LEU A N 1
ATOM 721 C CA . LEU A 1 88 ? 16.927 4.364 -12.843 1.00 86.19 88 LEU A CA 1
ATOM 722 C C . LEU A 1 88 ? 16.534 3.653 -14.136 1.00 86.19 88 LEU A C 1
ATOM 724 O O . LEU A 1 88 ? 17.381 3.472 -15.008 1.00 86.19 88 LEU A O 1
ATOM 728 N N . GLU A 1 89 ? 15.268 3.259 -14.270 1.00 84.44 89 GLU A N 1
ATOM 729 C CA . GLU A 1 89 ? 14.778 2.651 -15.498 1.00 84.44 89 GLU A CA 1
ATOM 730 C C . GLU A 1 89 ? 14.827 3.649 -16.650 1.00 84.44 89 GLU A C 1
ATOM 732 O O . GLU A 1 89 ? 15.346 3.303 -17.697 1.00 84.44 89 GLU A O 1
ATOM 737 N N . GLU A 1 90 ? 14.383 4.893 -16.494 1.00 84.38 90 GLU A N 1
ATOM 738 C CA . GLU A 1 90 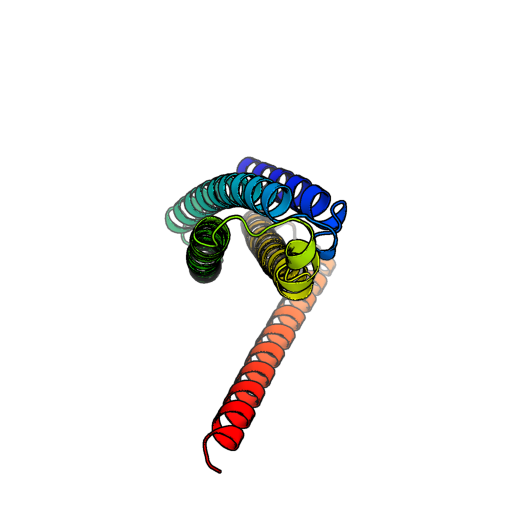? 14.423 5.936 -17.529 1.00 84.38 90 GLU A CA 1
ATOM 739 C C . GLU A 1 90 ? 15.854 6.307 -17.954 1.00 84.38 90 GLU A C 1
ATOM 741 O O . GLU A 1 90 ? 16.102 6.490 -19.145 1.00 84.38 90 GLU A O 1
ATOM 746 N N . ALA A 1 91 ? 16.817 6.314 -17.028 1.00 83.12 91 ALA A N 1
ATOM 747 C CA . ALA A 1 91 ? 18.220 6.627 -17.307 1.00 83.12 91 ALA A CA 1
ATOM 748 C C . ALA A 1 91 ? 18.958 5.557 -18.134 1.00 83.12 91 ALA A C 1
ATOM 750 O O . ALA A 1 91 ? 20.010 5.843 -18.717 1.00 83.12 91 ALA A O 1
ATOM 751 N N . LYS A 1 92 ? 18.439 4.323 -18.223 1.00 78.94 92 LYS A N 1
ATOM 752 C CA . LYS A 1 92 ? 19.027 3.290 -19.092 1.00 78.94 92 LYS A CA 1
ATOM 753 C C . LYS A 1 92 ? 18.925 3.742 -20.558 1.00 78.94 92 LYS A C 1
ATOM 755 O O . LYS A 1 92 ? 17.830 4.004 -21.058 1.00 78.94 92 LYS A O 1
ATOM 760 N N . LYS A 1 93 ? 20.041 3.808 -21.292 1.00 67.25 93 LYS A N 1
ATOM 761 C CA . LYS A 1 93 ? 20.011 4.098 -22.742 1.00 67.25 93 LYS A CA 1
ATOM 762 C C . LYS A 1 93 ? 19.172 3.043 -23.475 1.00 67.25 93 LYS A C 1
ATOM 764 O O . LYS A 1 93 ? 19.181 1.876 -23.085 1.00 67.25 93 LYS A O 1
ATOM 769 N N . GLU A 1 94 ? 18.426 3.443 -24.509 1.00 60.75 94 GLU A N 1
ATOM 770 C CA . GLU A 1 94 ? 17.756 2.471 -25.378 1.00 60.75 94 GLU A CA 1
ATOM 771 C C . GLU A 1 94 ? 18.828 1.624 -26.074 1.00 60.75 94 GLU A C 1
ATO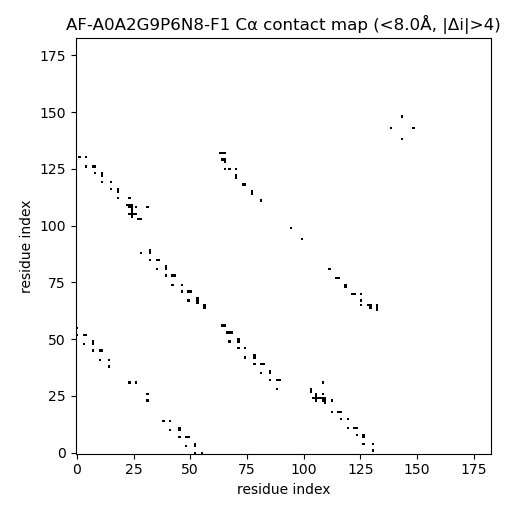M 773 O O . GLU A 1 94 ? 19.626 2.125 -26.863 1.00 60.75 94 GLU A O 1
ATOM 778 N N . MET A 1 95 ? 18.881 0.343 -25.716 1.00 56.62 95 MET A N 1
ATOM 779 C CA . MET A 1 95 ? 19.768 -0.631 -26.343 1.00 56.62 95 MET A CA 1
ATOM 780 C C . MET A 1 95 ? 19.067 -1.250 -27.566 1.00 56.62 95 MET A C 1
ATOM 782 O O . MET A 1 95 ? 17.829 -1.335 -27.581 1.00 56.62 95 MET A O 1
ATOM 786 N N . PRO A 1 96 ? 19.829 -1.694 -28.585 1.00 55.97 96 PRO A N 1
ATOM 787 C CA . PRO A 1 96 ? 19.295 -2.447 -29.719 1.00 55.97 96 PRO A CA 1
ATOM 788 C C . PRO A 1 96 ? 18.455 -3.646 -29.258 1.00 55.97 96 PRO A C 1
ATOM 790 O O . PRO A 1 96 ? 18.692 -4.197 -28.183 1.00 55.97 96 PRO A O 1
ATOM 793 N N . PHE A 1 97 ? 17.473 -4.043 -30.072 1.00 55.81 97 PHE A N 1
ATOM 794 C CA . PHE A 1 97 ? 16.450 -5.042 -29.732 1.00 55.81 97 PHE A CA 1
ATOM 795 C C . PHE A 1 97 ? 17.032 -6.356 -29.170 1.00 55.81 97 PHE A C 1
ATOM 797 O O . PHE A 1 97 ? 16.542 -6.837 -28.154 1.00 55.81 97 PHE A O 1
ATOM 804 N N . ASP A 1 98 ? 18.154 -6.833 -29.714 1.00 54.34 98 ASP A N 1
ATOM 805 C CA . ASP A 1 98 ? 18.816 -8.088 -29.312 1.00 54.34 98 ASP A CA 1
ATOM 806 C C . ASP A 1 98 ? 19.488 -8.054 -27.921 1.00 54.34 98 ASP A C 1
ATOM 808 O O . ASP A 1 98 ? 19.910 -9.082 -27.394 1.00 54.34 98 ASP A O 1
ATOM 812 N N . LEU A 1 99 ? 19.596 -6.875 -27.294 1.00 51.59 99 LEU A N 1
ATOM 813 C CA . LEU A 1 99 ? 20.116 -6.696 -25.929 1.00 51.59 99 LEU A CA 1
ATOM 814 C C . LEU A 1 99 ? 19.009 -6.393 -24.902 1.00 51.59 99 LEU A C 1
ATOM 816 O O . LEU A 1 99 ? 19.293 -6.357 -23.699 1.00 51.59 99 LEU A O 1
ATOM 820 N N . LYS A 1 100 ? 17.758 -6.194 -25.349 1.00 50.91 100 LYS A N 1
ATOM 821 C CA . LYS A 1 100 ? 16.609 -5.886 -24.477 1.00 50.91 100 LYS A CA 1
ATOM 822 C C . LYS A 1 100 ? 16.252 -7.050 -23.555 1.00 50.91 100 LYS A C 1
ATOM 824 O O . LYS A 1 100 ? 16.092 -6.823 -22.360 1.00 50.91 100 LYS A O 1
ATOM 829 N N . GLU A 1 101 ? 16.261 -8.286 -24.058 1.00 46.22 101 GLU A N 1
ATOM 830 C CA . GLU A 1 101 ? 15.995 -9.489 -23.244 1.00 46.22 101 GLU A CA 1
ATOM 831 C C . GLU A 1 101 ? 17.025 -9.706 -22.119 1.00 46.22 101 GLU A C 1
ATOM 833 O O . GLU A 1 101 ? 16.719 -10.342 -21.117 1.00 46.22 101 GLU A O 1
ATOM 838 N N . LYS A 1 102 ? 18.241 -9.146 -22.233 1.00 49.16 102 LYS A N 1
ATOM 839 C CA . LYS A 1 102 ? 19.290 -9.253 -21.199 1.00 49.16 102 LYS A CA 1
ATOM 840 C C . LYS A 1 102 ? 19.257 -8.152 -20.133 1.00 49.16 102 LYS A C 1
ATOM 842 O O . LYS A 1 102 ? 20.022 -8.233 -19.176 1.00 49.16 102 LYS A O 1
ATOM 847 N N . THR A 1 103 ? 18.445 -7.105 -20.301 1.00 51.12 103 THR A N 1
ATOM 848 C CA . THR A 1 103 ? 18.417 -5.934 -19.393 1.00 51.12 103 THR A CA 1
ATOM 849 C C . THR A 1 103 ? 17.085 -5.705 -18.691 1.00 51.12 103 THR A C 1
ATOM 851 O O . THR A 1 103 ? 17.016 -4.877 -17.773 1.00 51.12 103 THR A O 1
ATOM 854 N N . GLU A 1 104 ? 16.042 -6.428 -19.090 1.00 60.94 104 GLU A N 1
ATOM 855 C CA . GLU A 1 104 ? 14.819 -6.533 -18.307 1.00 60.94 104 GLU A CA 1
ATOM 856 C C . GLU A 1 104 ? 15.143 -7.248 -16.994 1.00 60.94 104 GLU A C 1
ATOM 858 O O . GLU A 1 104 ? 15.871 -8.240 -16.967 1.00 60.94 104 GLU A O 1
ATOM 863 N N . VAL A 1 105 ? 14.621 -6.722 -15.884 1.00 73.38 105 VAL A N 1
ATOM 864 C CA . VAL A 1 105 ? 14.802 -7.317 -14.555 1.00 73.38 105 VAL A CA 1
ATOM 86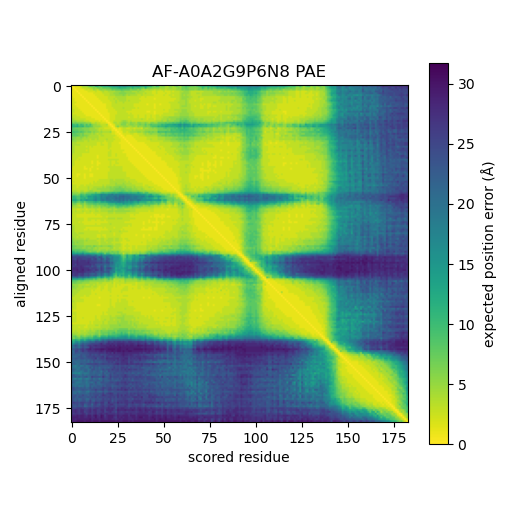5 C C . VAL A 1 105 ? 13.427 -7.767 -14.045 1.00 73.38 105 VAL A C 1
ATOM 867 O O . VAL A 1 105 ? 12.858 -7.110 -13.169 1.00 73.38 105 VAL A O 1
ATOM 870 N N . PRO A 1 106 ? 12.855 -8.864 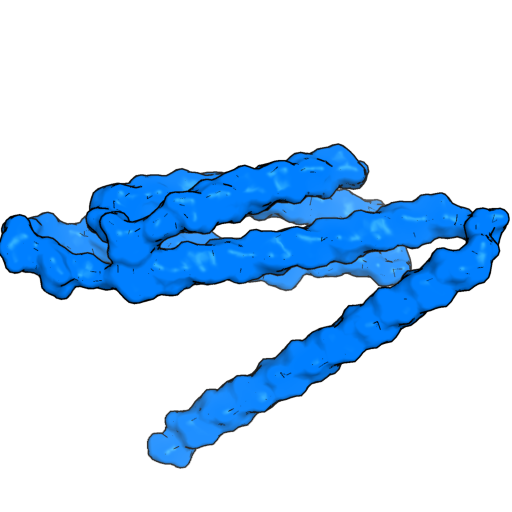-14.593 1.00 79.12 106 PRO A N 1
ATOM 871 C CA . PRO A 1 106 ? 11.531 -9.365 -14.213 1.00 79.12 106 PRO A CA 1
ATOM 872 C C . PRO A 1 106 ? 11.362 -9.542 -12.705 1.00 79.12 106 PRO A C 1
ATOM 874 O O . PRO A 1 106 ? 10.310 -9.236 -12.145 1.00 79.12 106 PRO A O 1
ATOM 877 N N . GLU A 1 107 ? 12.423 -9.996 -12.035 1.00 83.31 107 GLU A N 1
ATOM 878 C CA . GLU A 1 107 ? 12.449 -10.193 -10.587 1.00 83.31 107 GLU A CA 1
ATOM 879 C C . GLU A 1 107 ? 12.305 -8.877 -9.821 1.00 83.31 107 GLU A C 1
ATOM 881 O O . GLU A 1 107 ? 11.570 -8.815 -8.836 1.00 83.31 107 GLU A O 1
ATOM 886 N N . LEU A 1 108 ? 12.944 -7.801 -10.296 1.00 84.94 108 LEU A N 1
ATOM 887 C CA . LEU A 1 108 ? 12.812 -6.476 -9.697 1.00 84.94 108 LEU A CA 1
ATOM 888 C C . LEU A 1 108 ? 11.377 -5.974 -9.844 1.00 84.94 108 LEU A C 1
ATOM 890 O O . LEU A 1 108 ? 10.804 -5.480 -8.876 1.00 84.94 108 LEU A O 1
ATOM 894 N N . TYR A 1 109 ? 10.778 -6.127 -11.026 1.00 88.88 109 TYR A N 1
ATOM 895 C CA . TYR A 1 109 ? 9.414 -5.663 -11.282 1.00 88.88 109 TYR A CA 1
ATOM 896 C C . TYR A 1 109 ? 8.394 -6.440 -10.442 1.00 88.88 109 TYR A C 1
ATOM 898 O O . TYR A 1 109 ? 7.530 -5.835 -9.803 1.00 88.88 109 TYR A O 1
ATOM 906 N N . ALA A 1 110 ? 8.546 -7.765 -10.353 1.00 86.69 110 ALA A N 1
ATOM 907 C CA . ALA A 1 110 ? 7.746 -8.606 -9.467 1.00 86.69 110 ALA A CA 1
ATOM 908 C C . ALA A 1 110 ? 7.915 -8.206 -7.992 1.00 86.69 110 ALA A C 1
ATOM 910 O O . ALA A 1 110 ? 6.929 -8.072 -7.264 1.00 86.69 110 ALA A O 1
ATOM 911 N N . PHE A 1 111 ? 9.151 -7.946 -7.558 1.00 88.44 111 PHE A N 1
ATOM 912 C CA . PHE A 1 111 ? 9.446 -7.476 -6.207 1.00 88.44 111 PHE A CA 1
ATOM 913 C C . PHE A 1 111 ? 8.787 -6.122 -5.905 1.00 88.44 111 PHE A C 1
ATOM 915 O O . PHE A 1 111 ? 8.253 -5.927 -4.810 1.00 88.44 111 PHE A O 1
ATOM 922 N N . MET A 1 112 ? 8.762 -5.191 -6.866 1.00 89.50 112 MET A N 1
ATOM 923 C CA . MET A 1 112 ? 8.062 -3.913 -6.702 1.00 89.50 112 MET A CA 1
ATOM 924 C C . MET A 1 112 ? 6.560 -4.116 -6.509 1.00 89.50 112 MET A C 1
ATOM 926 O O . MET A 1 112 ? 5.995 -3.554 -5.568 1.00 89.50 112 MET A O 1
ATOM 930 N N . GLY A 1 113 ? 5.937 -4.962 -7.337 1.00 90.56 113 GLY A N 1
ATOM 931 C CA . GLY A 1 113 ? 4.531 -5.337 -7.187 1.00 90.56 113 GLY A CA 1
ATOM 932 C C . GLY A 1 113 ? 4.240 -5.893 -5.790 1.00 90.56 113 GLY A C 1
ATOM 933 O O . GLY A 1 113 ? 3.339 -5.411 -5.105 1.00 90.56 113 GLY A O 1
ATOM 934 N N . GLN A 1 114 ? 5.070 -6.818 -5.298 1.00 90.56 114 GLN A N 1
ATOM 935 C CA . GLN A 1 114 ? 4.938 -7.377 -3.945 1.00 90.56 114 GLN A CA 1
ATOM 936 C C . GLN A 1 114 ? 5.098 -6.325 -2.839 1.00 90.56 114 GLN A C 1
ATOM 938 O O . GLN A 1 114 ? 4.365 -6.335 -1.848 1.00 90.56 114 GLN A O 1
ATOM 943 N N . LYS A 1 115 ? 6.022 -5.374 -3.003 1.00 91.75 115 LYS A N 1
ATOM 944 C CA . LYS A 1 115 ? 6.204 -4.279 -2.043 1.00 91.75 115 LYS A CA 1
ATOM 945 C C . LYS A 1 115 ? 4.972 -3.374 -1.971 1.00 91.75 115 LYS A C 1
ATOM 947 O O . LYS A 1 115 ? 4.577 -2.983 -0.873 1.00 91.75 115 LYS A O 1
ATOM 952 N N . ILE A 1 116 ? 4.354 -3.076 -3.114 1.00 93.75 116 ILE A N 1
ATOM 953 C CA . ILE A 1 116 ? 3.097 -2.319 -3.187 1.00 93.75 116 ILE A CA 1
ATOM 954 C C . ILE A 1 116 ? 1.972 -3.106 -2.502 1.00 93.75 116 ILE A C 1
ATOM 956 O O . ILE A 1 116 ? 1.274 -2.559 -1.654 1.00 93.75 116 ILE A O 1
ATOM 960 N N . MET A 1 117 ? 1.853 -4.407 -2.775 1.00 93.12 117 MET A N 1
ATOM 961 C CA . MET A 1 117 ? 0.860 -5.280 -2.137 1.00 93.12 117 MET A CA 1
ATOM 962 C C . MET A 1 117 ? 1.002 -5.327 -0.614 1.00 93.12 117 MET A C 1
ATOM 964 O O . MET A 1 117 ? 0.018 -5.194 0.113 1.00 93.12 117 MET A O 1
ATOM 968 N N . SER A 1 118 ? 2.234 -5.447 -0.113 1.00 92.88 118 SER A N 1
ATOM 969 C CA . SER A 1 118 ? 2.516 -5.397 1.323 1.00 92.88 118 SER A CA 1
ATOM 970 C C . SER A 1 118 ? 2.076 -4.069 1.946 1.00 92.88 118 SER A C 1
ATOM 972 O O . SER A 1 118 ? 1.523 -4.058 3.046 1.00 92.88 118 SER A O 1
ATOM 974 N N . LEU A 1 119 ? 2.275 -2.949 1.243 1.00 94.50 119 LEU A N 1
ATOM 975 C CA . LEU A 1 119 ? 1.819 -1.640 1.702 1.00 94.50 119 LEU A CA 1
ATOM 976 C C . LEU A 1 119 ? 0.286 -1.576 1.786 1.00 94.50 119 LEU A C 1
ATOM 978 O O . LEU A 1 119 ? -0.235 -1.157 2.814 1.00 94.50 119 LEU A O 1
ATOM 982 N N . LEU A 1 120 ? -0.428 -2.066 0.769 1.00 93.75 120 LEU A N 1
ATOM 983 C CA . LEU A 1 120 ? -1.897 -2.095 0.754 1.00 93.75 120 LEU A CA 1
ATOM 984 C C . LEU A 1 120 ? -2.486 -2.975 1.863 1.00 93.75 120 LEU A C 1
ATOM 986 O O . LEU A 1 120 ? -3.501 -2.621 2.462 1.00 93.75 120 LEU A O 1
ATOM 990 N N . LEU A 1 121 ? -1.830 -4.091 2.189 1.00 92.25 121 LEU A N 1
ATOM 991 C CA . LEU A 1 121 ? -2.213 -4.926 3.329 1.00 92.25 121 LEU A CA 1
ATOM 992 C C . LEU A 1 121 ? -2.077 -4.170 4.656 1.00 92.25 121 LEU A C 1
ATOM 994 O O . LEU A 1 121 ? -2.976 -4.237 5.493 1.00 92.25 121 LEU A O 1
ATOM 998 N N . LYS A 1 122 ? -0.988 -3.411 4.840 1.00 92.75 122 LYS A N 1
ATOM 999 C CA . LYS A 1 122 ? -0.823 -2.550 6.023 1.00 92.75 122 LYS A CA 1
ATOM 1000 C C . LYS A 1 122 ? -1.906 -1.475 6.091 1.00 92.75 122 LYS A C 1
ATOM 1002 O O . LYS A 1 122 ? -2.391 -1.192 7.182 1.00 92.75 122 LYS A O 1
ATOM 1007 N N . THR A 1 123 ? -2.313 -0.921 4.950 1.00 93.19 123 THR A N 1
ATOM 1008 C CA . THR A 1 123 ? -3.416 0.047 4.871 1.00 93.19 123 THR A CA 1
ATOM 1009 C C . THR A 1 123 ? -4.728 -0.562 5.329 1.00 93.19 123 THR A C 1
ATOM 1011 O O . THR A 1 123 ? -5.376 0.006 6.202 1.00 93.19 123 THR A O 1
ATOM 1014 N N . ARG A 1 124 ? -5.095 -1.745 4.818 1.00 90.19 124 ARG A N 1
ATOM 1015 C CA . ARG A 1 124 ? -6.304 -2.453 5.271 1.00 90.19 124 ARG A CA 1
ATOM 1016 C C . ARG A 1 124 ? -6.270 -2.735 6.770 1.00 90.19 124 ARG A C 1
ATOM 1018 O O . ARG A 1 124 ? -7.250 -2.476 7.455 1.00 90.19 124 ARG A O 1
ATOM 1025 N N . PHE A 1 125 ? -5.135 -3.208 7.282 1.00 90.75 125 PHE A N 1
ATOM 1026 C CA . PHE A 1 125 ? -4.969 -3.455 8.713 1.00 90.75 125 PHE A CA 1
ATOM 1027 C C . PHE A 1 125 ? -5.167 -2.181 9.546 1.00 90.75 125 PHE A C 1
ATOM 1029 O O . PHE A 1 125 ? -5.866 -2.203 10.553 1.00 90.75 125 PHE A O 1
ATOM 1036 N N . ALA A 1 126 ? -4.585 -1.059 9.123 1.00 90.75 126 ALA A N 1
ATOM 1037 C CA . ALA A 1 126 ? -4.743 0.206 9.829 1.00 90.75 126 ALA A CA 1
ATOM 1038 C C . ALA A 1 126 ? -6.187 0.723 9.784 1.00 90.75 126 ALA A C 1
ATOM 1040 O O . ALA A 1 126 ? -6.698 1.178 10.803 1.00 90.75 126 ALA A O 1
ATOM 1041 N N . VAL A 1 127 ? -6.861 0.605 8.636 1.00 90.88 127 VAL A N 1
ATOM 1042 C CA . VAL A 1 127 ? -8.281 0.955 8.508 1.00 90.88 127 VAL A CA 1
ATOM 1043 C C . VAL A 1 127 ? -9.138 0.131 9.456 1.00 90.88 127 VAL A C 1
ATOM 1045 O O . VAL A 1 127 ? -9.967 0.705 10.157 1.00 90.88 127 VAL A O 1
ATOM 1048 N N . GLU A 1 128 ? -8.905 -1.178 9.533 1.00 88.12 128 GLU A N 1
ATOM 1049 C CA . GLU A 1 128 ? -9.645 -2.054 10.441 1.00 88.12 128 GLU A CA 1
ATOM 1050 C C . GLU A 1 128 ? -9.471 -1.614 11.899 1.00 88.12 128 GLU A C 1
ATOM 1052 O O . GLU A 1 128 ? -10.444 -1.506 12.640 1.00 88.12 128 GLU A O 1
ATOM 1057 N N . ARG A 1 129 ? -8.249 -1.249 12.305 1.00 89.38 129 ARG A N 1
ATOM 1058 C CA . ARG A 1 129 ? -7.998 -0.727 13.657 1.00 89.38 129 ARG A CA 1
ATOM 1059 C C . ARG A 1 129 ? -8.764 0.564 13.939 1.00 89.38 129 ARG A C 1
ATOM 1061 O O . ARG A 1 129 ? -9.323 0.710 15.024 1.00 89.38 129 ARG A O 1
ATOM 1068 N N . VAL A 1 130 ? -8.818 1.483 12.975 1.00 89.31 130 VAL A N 1
ATOM 1069 C CA . VAL A 1 130 ? -9.601 2.725 13.099 1.00 89.31 130 VAL A CA 1
ATOM 1070 C C . VAL A 1 130 ? -11.097 2.428 13.152 1.00 89.31 130 VAL A C 1
ATOM 1072 O O . VAL A 1 130 ? -11.812 3.013 13.963 1.00 89.31 130 VAL A O 1
ATOM 1075 N N . HIS A 1 131 ? -11.573 1.483 12.346 1.00 87.75 131 HIS A N 1
ATOM 1076 C CA . HIS A 1 131 ? -12.965 1.061 12.360 1.00 87.75 131 HIS A CA 1
ATOM 1077 C C . HIS A 1 131 ? -13.359 0.459 13.716 1.00 87.75 131 HIS A C 1
ATOM 1079 O O . HIS A 1 131 ? -14.314 0.927 14.339 1.00 87.75 131 HIS A O 1
ATOM 1085 N N . LEU A 1 132 ? -12.578 -0.494 14.233 1.00 85.38 132 LEU A N 1
ATOM 1086 C CA . LEU A 1 132 ? -12.792 -1.103 15.548 1.00 85.38 132 LEU A CA 1
ATOM 1087 C C . LEU A 1 132 ? -12.766 -0.069 16.673 1.00 85.38 132 LEU A C 1
ATOM 1089 O O . LEU A 1 132 ? -13.588 -0.137 17.585 1.00 85.38 132 LEU A O 1
ATOM 1093 N N . HIS A 1 133 ? -11.854 0.899 16.602 1.00 84.94 133 HIS A N 1
ATOM 1094 C CA . HIS A 1 133 ? -11.811 2.005 17.550 1.00 84.94 133 HIS A CA 1
ATOM 1095 C C . HIS A 1 133 ? -13.099 2.842 17.500 1.00 84.94 133 HIS A C 1
ATOM 1097 O O . HIS A 1 133 ? -13.741 3.040 18.528 1.00 84.94 133 HIS A O 1
ATOM 1103 N N . SER A 1 134 ? -13.555 3.219 16.301 1.00 82.81 134 SER A N 1
ATOM 1104 C CA . SER A 1 134 ? -14.806 3.972 16.132 1.00 82.81 134 SER A CA 1
ATOM 1105 C C . SER A 1 134 ? -16.043 3.207 16.622 1.00 82.81 134 SER A C 1
ATOM 1107 O O . SER A 1 134 ? -16.984 3.810 17.135 1.00 82.81 134 SER A O 1
ATOM 1109 N N . ILE A 1 135 ? -16.047 1.872 16.513 1.00 81.12 135 ILE A N 1
ATOM 1110 C CA . ILE A 1 135 ? -17.105 1.024 17.077 1.00 81.12 135 ILE A CA 1
ATOM 1111 C C . ILE A 1 135 ? -17.050 1.053 18.606 1.00 81.12 135 ILE A C 1
ATOM 1113 O O . ILE A 1 135 ? -18.090 1.220 19.238 1.00 81.12 135 ILE A O 1
ATOM 1117 N N . LYS A 1 136 ? -15.860 0.915 19.206 1.00 76.25 136 LYS A N 1
ATOM 1118 C CA . LYS A 1 136 ? -15.689 0.954 20.667 1.00 76.25 136 LYS A CA 1
ATOM 1119 C C . LYS A 1 136 ? -16.205 2.260 21.268 1.00 76.25 136 LYS A C 1
ATOM 1121 O O . LYS A 1 136 ? -16.882 2.209 22.286 1.00 76.25 136 LYS A O 1
ATOM 1126 N N . GLU A 1 137 ? -15.947 3.396 20.626 1.00 74.69 137 GLU A N 1
ATOM 1127 C CA . GLU A 1 137 ? -16.450 4.698 21.088 1.00 74.69 137 GLU A CA 1
ATOM 1128 C C . GLU A 1 137 ? -17.973 4.849 20.943 1.00 74.69 137 GLU A C 1
ATOM 1130 O O . GLU A 1 137 ? -18.603 5.556 21.728 1.00 74.69 137 GLU A O 1
ATOM 1135 N N . ARG A 1 138 ? -18.588 4.171 19.964 1.00 70.75 138 ARG A N 1
ATOM 1136 C CA . ARG A 1 138 ? -20.047 4.178 19.756 1.00 70.75 138 ARG A CA 1
ATOM 1137 C C . ARG A 1 138 ? -20.803 3.268 20.727 1.00 70.75 138 ARG A C 1
ATOM 1139 O O . ARG A 1 138 ? -21.991 3.493 20.951 1.00 70.75 138 ARG A O 1
ATOM 1146 N N . ILE A 1 139 ? -20.160 2.237 21.276 1.00 64.31 139 ILE A N 1
ATOM 1147 C CA . ILE A 1 139 ? -20.791 1.321 22.232 1.00 64.31 139 ILE A CA 1
ATOM 1148 C C . ILE A 1 139 ? -20.811 1.996 23.608 1.00 64.31 139 ILE A C 1
ATOM 1150 O O . ILE A 1 139 ? -19.833 1.978 24.351 1.00 64.31 139 ILE A O 1
ATOM 1154 N N . THR A 1 140 ? -21.953 2.574 23.974 1.00 54.09 140 THR A N 1
ATOM 1155 C CA . THR A 1 140 ? -22.226 2.949 25.362 1.00 54.09 140 THR A CA 1
ATOM 1156 C C . THR A 1 140 ? -22.339 1.691 26.240 1.00 54.09 140 THR A C 1
ATOM 1158 O O . THR A 1 140 ? -22.874 0.670 25.790 1.00 54.09 140 THR A O 1
ATOM 1161 N N . PRO A 1 141 ? -21.884 1.737 27.511 1.00 55.03 141 PRO A N 1
ATOM 1162 C CA . PRO A 1 141 ? -21.860 0.572 28.405 1.00 55.03 141 PRO A CA 1
ATOM 1163 C C . PRO A 1 141 ? -23.236 -0.075 28.666 1.00 55.03 141 PRO A C 1
ATOM 1165 O O . PRO A 1 141 ? -23.305 -1.188 29.179 1.00 55.03 141 PRO A O 1
ATOM 1168 N N . GLU A 1 142 ? -24.339 0.568 28.277 1.00 48.94 142 GLU A N 1
ATOM 1169 C CA . GLU A 1 142 ? -25.708 0.076 28.477 1.00 48.94 142 GLU A CA 1
ATOM 1170 C C . GLU A 1 142 ? -26.175 -0.969 27.440 1.00 48.94 142 GLU A C 1
ATOM 1172 O O . GLU A 1 142 ? -27.224 -1.582 27.628 1.00 48.94 142 GLU A O 1
ATOM 1177 N N . GLN A 1 143 ? -25.407 -1.241 26.373 1.00 51.25 143 GLN A N 1
ATOM 1178 C CA . GLN A 1 143 ? -25.749 -2.252 25.349 1.00 51.25 143 GLN A CA 1
ATOM 1179 C C . GLN A 1 143 ? -24.854 -3.509 25.364 1.00 51.25 143 GLN A C 1
ATOM 1181 O O . GLN A 1 143 ? -24.907 -4.321 24.434 1.00 51.25 143 GLN A O 1
ATOM 1186 N N . GLU A 1 144 ? -24.048 -3.717 26.413 1.00 50.59 144 GLU A N 1
ATOM 1187 C CA . GLU A 1 144 ? -23.150 -4.873 26.539 1.00 50.59 144 GLU A CA 1
ATOM 1188 C C . GLU A 1 144 ? -23.918 -6.211 26.657 1.00 50.59 144 GLU A C 1
ATOM 1190 O O . GLU A 1 144 ? -24.145 -6.750 27.739 1.00 50.59 144 GLU A O 1
ATOM 1195 N N . LYS A 1 145 ? -24.255 -6.839 25.524 1.00 58.31 145 LYS A N 1
ATOM 1196 C CA . LYS A 1 145 ? -24.452 -8.295 25.494 1.00 58.31 145 LYS A CA 1
ATOM 1197 C C . LYS A 1 145 ? -23.089 -8.943 25.749 1.00 58.31 145 LYS A C 1
ATOM 1199 O O . LYS A 1 145 ? -22.166 -8.758 24.957 1.00 58.31 145 LYS A O 1
ATOM 1204 N N . ALA A 1 146 ? -22.970 -9.718 26.829 1.00 59.72 146 ALA A N 1
ATOM 1205 C CA . ALA A 1 146 ? -21.735 -10.356 27.315 1.00 59.72 146 ALA A CA 1
ATOM 1206 C C . ALA A 1 146 ? -20.874 -11.044 26.229 1.00 59.72 146 ALA A C 1
ATOM 1208 O O . ALA A 1 146 ? -19.650 -11.110 26.334 1.00 59.72 146 ALA A O 1
ATOM 1209 N N . THR A 1 147 ? -21.495 -11.519 25.149 1.00 60.97 147 THR A N 1
ATOM 1210 C CA . THR A 1 147 ? -20.827 -12.143 24.003 1.00 60.97 147 THR A CA 1
ATOM 1211 C C . THR A 1 147 ? -19.939 -11.174 23.217 1.00 60.97 147 THR A C 1
ATOM 1213 O O . THR A 1 147 ? -18.847 -11.558 22.810 1.00 60.97 147 THR A O 1
ATOM 1216 N N . ALA A 1 148 ? -20.361 -9.917 23.033 1.00 59.81 148 ALA A N 1
ATOM 1217 C CA . ALA A 1 148 ? -19.570 -8.917 22.316 1.00 59.81 148 ALA A CA 1
ATOM 1218 C C . ALA A 1 148 ? -18.284 -8.590 23.089 1.00 59.81 148 ALA A C 1
ATOM 1220 O O . ALA A 1 148 ? -17.202 -8.595 22.510 1.00 59.81 148 ALA A O 1
ATOM 1221 N N . LYS A 1 149 ? -18.377 -8.435 24.416 1.00 63.69 149 LYS A N 1
ATOM 1222 C CA . LYS A 1 149 ? -17.223 -8.199 25.298 1.00 63.69 149 LYS A CA 1
ATOM 1223 C C . LYS A 1 149 ? -16.205 -9.340 25.243 1.00 63.69 149 LYS A C 1
ATOM 1225 O O . LYS A 1 149 ? -15.006 -9.084 25.182 1.00 63.69 149 LYS A O 1
ATOM 1230 N N . ASN A 1 150 ? -16.682 -10.586 25.189 1.00 67.62 150 ASN A N 1
ATOM 1231 C CA . ASN A 1 150 ? -15.826 -11.766 25.058 1.00 67.62 150 ASN A CA 1
ATOM 1232 C C . ASN A 1 150 ? -15.143 -11.862 23.691 1.00 67.62 150 ASN A C 1
ATOM 1234 O O . ASN A 1 150 ? -13.990 -12.268 23.625 1.00 67.62 150 ASN A O 1
ATOM 1238 N N . ILE A 1 151 ? -15.823 -11.490 22.603 1.00 72.56 151 ILE A N 1
ATOM 1239 C CA . ILE A 1 151 ? -15.214 -11.483 21.264 1.00 72.56 151 ILE A CA 1
ATOM 1240 C C . ILE A 1 151 ? -14.178 -10.358 21.159 1.00 72.56 151 ILE A C 1
ATOM 1242 O O . ILE A 1 151 ? -13.072 -10.586 20.674 1.00 72.56 151 ILE A O 1
ATOM 1246 N N . PHE A 1 152 ? -14.496 -9.164 21.667 1.00 69.56 152 PHE A N 1
ATOM 1247 C CA . PHE A 1 152 ? -13.573 -8.029 21.668 1.00 69.56 152 PHE A CA 1
ATOM 1248 C C . PHE A 1 152 ? -12.325 -8.281 22.520 1.00 69.56 152 PHE A C 1
ATOM 1250 O O . PHE A 1 152 ? -11.222 -7.953 22.083 1.00 69.56 152 PHE A O 1
ATOM 1257 N N . SER A 1 153 ? -12.465 -8.897 23.697 1.00 71.94 153 SER A N 1
ATOM 1258 C CA . SER A 1 153 ? -11.312 -9.252 24.532 1.00 71.94 153 SER A CA 1
ATOM 1259 C C . SER A 1 153 ? -10.433 -10.321 23.874 1.00 71.94 153 SER A C 1
ATOM 1261 O O . SER A 1 153 ? -9.207 -10.227 23.933 1.00 71.94 153 SER A O 1
ATOM 1263 N N . LEU A 1 154 ? -11.037 -11.287 23.172 1.00 76.06 154 LEU A N 1
ATOM 1264 C CA . LEU A 1 154 ? -10.318 -12.284 22.373 1.00 76.06 154 LEU A CA 1
ATOM 1265 C C . LEU A 1 154 ? -9.539 -11.650 21.216 1.00 76.06 154 LEU A C 1
ATOM 1267 O O . LEU A 1 154 ? -8.381 -12.003 20.998 1.00 76.06 154 LEU A O 1
ATOM 1271 N N . LEU A 1 155 ? -10.150 -10.703 20.500 1.00 74.94 155 LEU A N 1
ATOM 1272 C CA . LEU A 1 155 ? -9.490 -9.972 19.416 1.00 74.94 155 LEU A CA 1
ATOM 1273 C C . LEU A 1 155 ? -8.300 -9.163 19.936 1.00 74.94 155 LEU A C 1
ATOM 1275 O O . LEU A 1 155 ? -7.213 -9.254 19.373 1.00 74.94 155 LEU A O 1
ATOM 1279 N N . GLN A 1 156 ? -8.463 -8.458 21.056 1.00 75.19 156 GLN A N 1
ATOM 1280 C CA . GLN A 1 156 ? -7.382 -7.685 21.669 1.00 75.19 156 GLN A CA 1
ATOM 1281 C C . GLN A 1 156 ? -6.233 -8.581 22.163 1.00 75.19 156 GLN A C 1
ATOM 1283 O O . GLN A 1 156 ? -5.059 -8.249 21.993 1.00 75.19 156 GLN A O 1
ATOM 1288 N N . ALA A 1 157 ? -6.549 -9.750 22.730 1.00 79.62 157 ALA A N 1
ATOM 1289 C CA . ALA A 1 157 ? -5.541 -10.733 23.118 1.00 79.62 157 ALA A CA 1
ATOM 1290 C C . ALA A 1 157 ? -4.757 -11.256 21.902 1.00 79.62 157 ALA A C 1
ATOM 1292 O O . ALA A 1 157 ? -3.536 -11.400 21.971 1.00 79.62 157 ALA A O 1
ATOM 1293 N N . LYS A 1 158 ? -5.439 -11.488 20.772 1.00 83.12 158 LYS A N 1
ATOM 1294 C CA . LYS A 1 158 ? -4.801 -11.925 19.524 1.00 83.12 158 LYS A CA 1
ATOM 1295 C C . LYS A 1 158 ? -3.963 -10.836 18.861 1.00 83.12 158 LYS A C 1
ATOM 1297 O O . LYS A 1 158 ? -2.893 -11.147 18.345 1.00 83.12 158 LYS A O 1
ATOM 1302 N N . GLU A 1 159 ? -4.388 -9.576 18.912 1.00 78.38 159 GLU A N 1
ATOM 1303 C CA . GLU A 1 159 ? -3.566 -8.447 18.457 1.00 78.38 159 GLU A CA 1
ATOM 1304 C C . GLU A 1 159 ? -2.262 -8.352 19.249 1.00 78.38 159 GLU A C 1
ATOM 1306 O O . GLU A 1 159 ? -1.192 -8.229 18.656 1.00 78.38 159 GLU A O 1
ATOM 1311 N N . LYS A 1 160 ? -2.333 -8.481 20.578 1.00 86.94 160 LYS A N 1
ATOM 1312 C CA . LYS A 1 160 ? -1.142 -8.470 21.431 1.00 86.94 160 LYS A CA 1
ATOM 1313 C C . LYS A 1 160 ? -0.191 -9.622 21.098 1.00 86.94 160 LYS A C 1
ATOM 1315 O O . LYS A 1 160 ? 1.010 -9.408 20.972 1.00 86.94 160 LYS A O 1
ATOM 1320 N N . GLU A 1 161 ? -0.728 -10.824 20.895 1.00 82.00 161 GLU A N 1
ATOM 1321 C CA . GLU A 1 161 ? 0.057 -11.999 20.502 1.00 82.00 161 GLU A CA 1
ATOM 1322 C C . GLU A 1 161 ? 0.763 -11.791 19.149 1.00 82.00 161 GLU A C 1
ATOM 1324 O O . GLU A 1 161 ? 1.938 -12.132 18.994 1.00 82.00 161 GLU A O 1
ATOM 1329 N N . LEU A 1 162 ? 0.079 -11.178 18.175 1.00 87.06 162 LEU A N 1
ATOM 1330 C CA . LEU A 1 162 ? 0.659 -10.836 16.874 1.00 87.06 162 LEU A CA 1
ATOM 1331 C C . LEU A 1 162 ? 1.763 -9.780 16.981 1.00 87.06 162 LEU A C 1
ATOM 1333 O O . LEU A 1 162 ? 2.776 -9.892 16.288 1.00 87.06 162 LEU A O 1
ATOM 1337 N N . GLU A 1 163 ? 1.588 -8.775 17.834 1.00 86.94 163 GLU A N 1
ATOM 1338 C CA . GLU A 1 163 ? 2.593 -7.734 18.050 1.00 86.94 163 GLU A CA 1
ATOM 1339 C C . GLU A 1 163 ? 3.850 -8.315 18.718 1.00 86.94 163 GLU A C 1
ATOM 1341 O O . GLU A 1 163 ? 4.968 -8.094 18.250 1.00 86.94 163 GLU A O 1
ATOM 1346 N N . GLU A 1 164 ? 3.681 -9.184 19.719 1.00 87.56 164 GLU A N 1
ATOM 1347 C CA . GLU A 1 164 ? 4.783 -9.924 20.346 1.00 87.56 164 GLU A CA 1
ATOM 1348 C C . GLU A 1 164 ? 5.521 -10.833 19.345 1.00 87.56 164 GLU A C 1
ATOM 1350 O O . GLU A 1 164 ? 6.751 -10.947 19.373 1.00 87.56 164 GLU A O 1
ATOM 1355 N N . LEU A 1 165 ? 4.787 -11.479 18.435 1.00 84.69 165 LEU A N 1
ATOM 1356 C CA . LEU A 1 165 ? 5.357 -12.284 17.351 1.00 84.69 165 LEU A CA 1
ATOM 1357 C C . LEU A 1 165 ? 6.160 -11.433 16.362 1.00 84.69 165 LEU A C 1
ATOM 1359 O O . LEU A 1 165 ? 7.256 -11.835 15.966 1.00 84.69 165 LEU A O 1
ATOM 1363 N N . ARG A 1 166 ? 5.655 -10.252 15.990 1.00 83.88 166 ARG A N 1
ATOM 1364 C CA . ARG A 1 166 ? 6.372 -9.299 15.127 1.00 83.88 166 ARG A CA 1
ATOM 1365 C C . ARG A 1 166 ? 7.655 -8.811 15.779 1.00 83.88 166 ARG A C 1
ATOM 1367 O O . ARG A 1 166 ? 8.698 -8.815 15.129 1.00 83.88 166 ARG A O 1
ATOM 1374 N N . GLU A 1 167 ? 7.611 -8.456 17.060 1.00 86.62 167 GLU A N 1
ATOM 1375 C CA . GLU A 1 167 ? 8.811 -8.064 17.797 1.00 86.62 167 GLU A CA 1
ATOM 1376 C C . GLU A 1 167 ? 9.843 -9.192 17.861 1.00 86.62 167 GLU A C 1
ATOM 1378 O O . GLU A 1 167 ? 11.035 -8.956 17.656 1.00 86.62 167 GLU A O 1
ATOM 1383 N N . LYS A 1 168 ? 9.409 -10.430 18.134 1.00 86.44 168 LYS A N 1
ATOM 1384 C CA . LYS A 1 168 ? 10.301 -11.600 18.145 1.00 86.44 168 LYS A CA 1
ATOM 1385 C C . LYS A 1 168 ? 10.924 -11.841 16.775 1.00 86.44 168 LYS A C 1
ATOM 1387 O O . LYS A 1 168 ? 12.124 -12.100 16.698 1.00 86.44 168 LYS A O 1
ATOM 1392 N N . TYR A 1 169 ? 10.136 -11.728 15.709 1.00 84.81 169 TYR A N 1
ATOM 1393 C CA . TYR A 1 169 ? 10.636 -11.840 14.344 1.00 84.81 169 TYR A CA 1
ATOM 1394 C C . TYR A 1 169 ? 11.681 -10.764 14.039 1.00 84.81 169 TYR A C 1
ATOM 1396 O O . TYR A 1 169 ? 12.758 -11.090 13.544 1.00 84.81 169 TYR A O 1
ATOM 1404 N N . GLU A 1 170 ? 11.422 -9.502 14.386 1.00 80.38 170 GLU A N 1
ATOM 1405 C CA . GLU A 1 170 ? 12.357 -8.418 14.080 1.00 80.38 170 GLU A CA 1
ATOM 1406 C C . GLU A 1 170 ? 13.647 -8.521 14.908 1.00 80.38 170 GLU A C 1
ATOM 1408 O O . GLU A 1 170 ? 14.736 -8.310 14.375 1.00 80.38 170 GLU A O 1
ATOM 1413 N N . LYS A 1 171 ? 13.558 -8.966 16.169 1.00 84.12 171 LYS A N 1
ATOM 1414 C CA . LYS A 1 171 ? 14.730 -9.307 16.997 1.00 84.12 171 LYS A CA 1
ATOM 1415 C C . LYS A 1 171 ? 15.558 -10.438 16.376 1.00 84.12 171 LYS A C 1
ATOM 1417 O O . LYS A 1 171 ? 16.783 -10.341 16.324 1.00 84.12 171 LYS A O 1
ATOM 1422 N N . LEU A 1 172 ? 14.916 -11.496 15.877 1.00 82.44 172 LEU A N 1
ATOM 1423 C CA . LEU A 1 172 ? 15.598 -12.603 15.191 1.00 82.44 172 LEU A CA 1
ATOM 1424 C C . LEU A 1 172 ? 16.244 -12.150 13.880 1.00 82.44 172 LEU A C 1
ATOM 1426 O O . LEU A 1 172 ? 17.387 -12.503 13.593 1.00 82.44 172 LEU A O 1
ATOM 1430 N N . ARG A 1 173 ? 15.539 -11.330 13.102 1.00 81.12 173 ARG A N 1
ATOM 1431 C CA . ARG A 1 173 ? 16.039 -10.763 11.852 1.00 81.12 173 ARG A CA 1
ATOM 1432 C C . ARG A 1 173 ? 17.265 -9.882 12.085 1.00 81.12 173 ARG A C 1
ATOM 1434 O O . ARG A 1 173 ? 18.250 -10.038 11.373 1.00 81.12 173 ARG A O 1
ATOM 1441 N N . GLN A 1 174 ? 17.231 -9.007 13.091 1.00 79.19 174 GLN A N 1
ATOM 1442 C CA . GLN A 1 174 ? 18.376 -8.174 13.471 1.00 79.19 174 GLN A CA 1
ATOM 1443 C C . GLN A 1 174 ? 19.561 -9.020 13.945 1.00 79.19 174 GLN A C 1
ATOM 1445 O O . GLN A 1 174 ? 20.679 -8.784 13.496 1.00 79.19 174 GLN A O 1
ATOM 1450 N N . LYS A 1 175 ? 19.313 -10.051 14.766 1.00 76.12 175 LYS A N 1
ATOM 1451 C CA . LYS A 1 175 ? 20.350 -10.981 15.238 1.00 76.12 175 LYS A CA 1
ATOM 1452 C C . LYS A 1 175 ? 21.046 -11.709 14.082 1.00 76.12 175 LYS A C 1
ATOM 1454 O O . LYS A 1 175 ? 22.271 -11.799 14.064 1.00 76.12 175 LYS A O 1
ATOM 1459 N N . ASN A 1 176 ? 20.278 -12.179 13.101 1.00 71.00 176 ASN A N 1
ATOM 1460 C CA . ASN A 1 176 ? 20.821 -12.842 11.914 1.00 71.00 176 ASN A CA 1
ATOM 1461 C C . ASN A 1 176 ? 21.563 -11.862 10.990 1.00 71.00 176 ASN A C 1
ATOM 1463 O O . ASN A 1 176 ? 22.583 -12.226 10.414 1.00 71.00 176 ASN A O 1
ATOM 1467 N N . LEU A 1 177 ? 21.108 -10.607 10.885 1.00 63.50 177 LEU A N 1
ATOM 1468 C CA . LEU A 1 177 ? 21.833 -9.571 10.140 1.00 63.50 177 LEU A CA 1
ATOM 1469 C C . LEU A 1 177 ? 23.187 -9.240 10.783 1.00 63.50 177 LEU A C 1
ATOM 1471 O O . LEU A 1 177 ? 24.170 -9.072 10.070 1.00 63.50 177 LEU A O 1
ATOM 14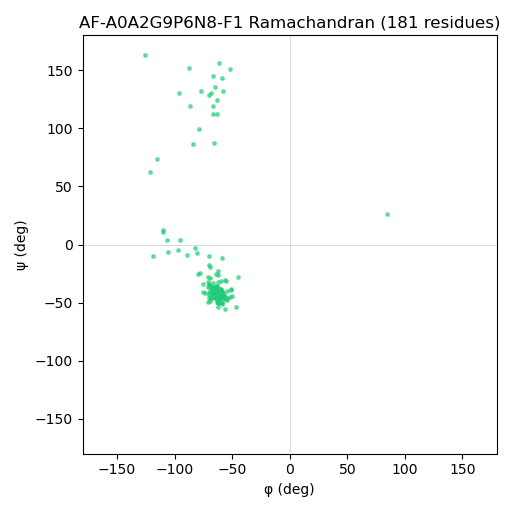75 N N . SER A 1 178 ? 23.246 -9.159 12.116 1.00 58.75 178 SER A N 1
ATOM 1476 C CA . SER A 1 178 ? 24.494 -8.905 12.844 1.00 58.75 178 SER A CA 1
ATOM 1477 C C . SER A 1 178 ? 25.460 -10.091 12.826 1.00 58.75 178 SER A C 1
ATOM 1479 O O . SER A 1 178 ? 26.664 -9.877 12.886 1.00 58.75 178 SER A O 1
ATOM 1481 N N . ALA A 1 179 ? 24.956 -11.324 12.711 1.00 56.62 179 ALA A N 1
ATOM 1482 C CA . ALA A 1 179 ? 25.794 -12.516 12.583 1.00 56.62 179 ALA A CA 1
ATOM 1483 C C . ALA A 1 179 ? 26.511 -12.578 11.221 1.00 56.62 179 ALA A C 1
ATOM 1485 O O . ALA A 1 179 ? 27.665 -12.975 11.164 1.00 56.62 179 ALA A O 1
ATOM 1486 N N . ASN A 1 180 ? 25.873 -12.098 10.149 1.00 53.91 180 ASN A N 1
ATOM 1487 C CA . ASN A 1 180 ? 26.451 -12.082 8.798 1.00 53.91 180 ASN A CA 1
ATOM 1488 C C . ASN A 1 180 ? 27.395 -10.893 8.519 1.00 53.91 180 ASN A C 1
ATOM 1490 O O . ASN A 1 180 ? 27.939 -10.797 7.424 1.00 53.91 180 ASN A O 1
ATOM 1494 N N . LEU A 1 181 ? 27.556 -9.962 9.465 1.00 53.78 181 LEU A N 1
ATOM 1495 C CA . LEU A 1 181 ? 28.481 -8.819 9.369 1.00 53.78 181 LEU A CA 1
ATOM 1496 C C . LEU A 1 181 ? 29.721 -8.990 10.269 1.00 53.78 181 LEU A C 1
ATOM 1498 O O . LEU A 1 181 ? 30.519 -8.062 10.385 1.00 53.78 181 LEU A O 1
ATOM 1502 N N . GLY A 1 182 ? 29.842 -10.141 10.939 1.00 50.50 182 GLY A N 1
ATOM 1503 C CA . GLY A 1 182 ? 30.931 -10.480 11.858 1.00 50.50 182 GLY A CA 1
ATOM 1504 C C . GLY A 1 182 ? 31.889 -11.565 11.354 1.00 50.50 182 GLY A C 1
ATOM 1505 O O . GLY A 1 182 ? 32.696 -12.032 12.155 1.00 50.50 182 GLY A O 1
ATOM 1506 N N . GLU A 1 183 ? 31.801 -11.956 10.078 1.00 40.91 183 GLU A N 1
ATOM 1507 C CA . GLU A 1 183 ? 32.767 -12.826 9.379 1.00 40.91 183 GLU A CA 1
ATOM 1508 C C . GLU A 1 183 ? 33.551 -12.043 8.319 1.00 40.91 183 GLU A C 1
ATOM 1510 O O . GLU A 1 183 ? 32.921 -11.248 7.581 1.00 40.91 183 GLU A O 1
#

Solvent-accessible surface area (backbone atoms only — not comparable to full-atom values): 10449 Å² total; per-residue (Å²): 110,66,73,56,50,53,51,50,52,51,55,46,48,56,49,49,52,57,56,70,75,44,64,48,48,76,48,52,72,69,58,42,47,53,52,49,53,58,47,48,54,54,50,48,56,50,48,54,52,52,52,54,50,43,56,52,47,68,73,62,74,53,98,81,62,76,81,49,64,69,56,56,52,52,49,54,57,45,52,54,52,53,54,51,48,43,53,56,60,67,68,52,74,89,63,62,76,93,52,44,82,79,68,63,55,36,68,58,39,38,49,50,52,51,53,52,52,54,50,48,51,52,50,53,54,50,47,49,50,47,50,54,48,56,50,56,74,67,56,57,86,88,71,72,52,70,67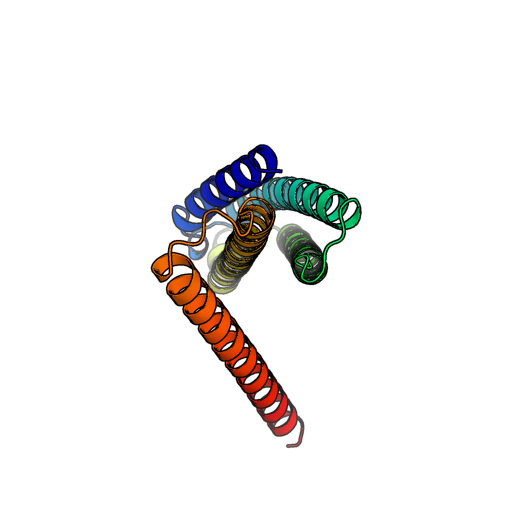,58,58,53,51,51,52,51,50,54,52,49,51,51,53,50,50,54,50,50,51,51,48,52,52,50,51,51,52,53,55,56,58,72,70,72,116

Nearest PDB structures (foldseek):
  6egc-assembly1_A  TM=3.356E-01  e=9.813E-01  synthetic construct
  4tql-assembly1_A  TM=3.370E-01  e=1.276E+00  synthetic construct
  8to0-assembly1_C  TM=3.018E-01  e=1.345E+00  Mus musculus

Foldseek 3Di:
DVVLLVVLLVLLVVLLCVLVVDLQLPDQLVRLLVSLVVSLVSLVVNLVSLVVVQVVCVVVDDDPRQDCVVLNVLSVVLSVVSVVVSVVSVPDPDDPPVCRVVPRDSVVRVVNSVSSVVSSVVSNVSSVSNVVVVVVVVDDPVPDPVVVVVVVVVVVVVVVVVVVVVVVVVVVVVVVVVVVVPD